Protein AF-A0A7J0GIE7-F1 (afdb_monomer_lite)

Foldseek 3Di:
DDPDDDPQVVLVVVVLPFKEKEKAKDKDLDCPDPPVCLVVVVVVDPFFPDKDWFFQDFDDDDPLLQFQAFQPPAPVTSRSQLSRLVRLLVSVVSQVVVCVVVVHAGQKYKYAYSQKDFPDDDGSVQEDALEKEFFPQQVLLPFRLHIIMYGPVLSNLQSNLNVCSVVCVVVVHGHDYSRSSSVSSCVSSVRHYDYAQALMEGEDPDDFDPPAALSGAWEFANPWPFSCRRGYYYPAQFPDKQPRVVVSVVSNDPPPDPDPPDDDDPVVVVVVVVSCPSRPSIRRTDHDDDDDDDDGRIIMMIIIGIDD

pLDDT: mean 74.52, std 20.71, range [29.31, 97.5]

Organism: NCBI:txid165716

Structure (mmCIF, N/CA/C/O backbone):
data_AF-A0A7J0GIE7-F1
#
_entry.id   AF-A0A7J0GIE7-F1
#
loop_
_atom_site.group_PDB
_atom_site.id
_atom_site.type_symbol
_atom_site.label_atom_id
_atom_site.label_alt_id
_atom_site.label_comp_id
_atom_site.label_asym_id
_atom_site.label_entity_id
_atom_site.label_seq_id
_atom_site.pdbx_PDB_ins_code
_atom_site.Cartn_x
_atom_site.Cartn_y
_atom_site.Cartn_z
_atom_site.occupancy
_atom_site.B_iso_or_equiv
_atom_site.auth_seq_id
_atom_site.auth_comp_id
_atom_site.auth_asym_id
_atom_site.auth_atom_id
_atom_site.pdbx_PDB_model_num
ATOM 1 N N . MET A 1 1 ? -27.401 -29.821 -20.424 1.00 37.66 1 MET A N 1
ATOM 2 C CA . MET A 1 1 ? -25.975 -29.848 -20.028 1.00 37.66 1 MET A CA 1
ATOM 3 C C . MET A 1 1 ? -25.529 -28.425 -19.730 1.00 37.66 1 MET A C 1
ATOM 5 O O . MET A 1 1 ? -25.314 -27.661 -20.662 1.00 37.66 1 MET A O 1
ATOM 9 N N . ALA A 1 2 ? -25.468 -28.041 -18.454 1.00 45.62 2 ALA A N 1
ATOM 10 C CA . ALA A 1 2 ? -24.883 -26.763 -18.056 1.00 45.62 2 ALA A CA 1
ATOM 11 C C . ALA A 1 2 ? -23.359 -26.866 -18.215 1.00 45.62 2 ALA A C 1
ATOM 13 O O . ALA A 1 2 ? -22.740 -27.767 -17.650 1.00 45.62 2 ALA A O 1
ATOM 14 N N . ARG A 1 3 ? -22.760 -26.002 -19.041 1.00 53.12 3 ARG A N 1
ATOM 15 C CA . ARG A 1 3 ? -21.299 -25.894 -19.158 1.00 53.12 3 ARG A CA 1
ATOM 16 C C . ARG A 1 3 ? -20.755 -25.469 -17.794 1.00 53.12 3 ARG A C 1
ATOM 18 O O . ARG A 1 3 ? -21.201 -24.453 -17.272 1.00 53.12 3 ARG A O 1
ATOM 25 N N . ALA A 1 4 ? -19.808 -26.228 -17.246 1.00 59.34 4 ALA A N 1
ATOM 26 C CA . ALA A 1 4 ? -19.035 -25.792 -16.091 1.00 59.34 4 ALA A CA 1
ATOM 27 C C . ALA A 1 4 ? -18.382 -24.447 -16.438 1.00 59.34 4 ALA A C 1
ATOM 29 O O . ALA A 1 4 ? -17.589 -24.356 -17.379 1.00 59.34 4 ALA A O 1
ATOM 30 N N . GLU A 1 5 ? -18.784 -23.387 -15.747 1.00 65.38 5 GLU A N 1
ATOM 31 C CA . GLU A 1 5 ? -18.147 -22.087 -15.894 1.00 65.38 5 GLU A CA 1
ATOM 32 C C . GLU A 1 5 ? -16.709 -22.189 -15.390 1.00 65.38 5 GLU A C 1
ATOM 34 O O . GLU A 1 5 ? -16.443 -22.816 -14.365 1.00 65.38 5 GLU A O 1
ATOM 39 N N . SER A 1 6 ? -15.766 -21.595 -16.122 1.00 78.19 6 SER A N 1
ATOM 40 C CA . SER A 1 6 ? -14.386 -21.536 -15.654 1.00 78.19 6 SER A CA 1
ATOM 41 C C . SER A 1 6 ? -14.316 -20.715 -14.366 1.00 78.19 6 SER A C 1
ATOM 43 O O . SER A 1 6 ? -15.005 -19.701 -14.232 1.00 78.19 6 SER A O 1
ATOM 45 N N . GLU A 1 7 ? -13.446 -21.111 -13.435 1.00 71.31 7 GLU A N 1
ATOM 46 C CA . GLU A 1 7 ? -13.235 -20.381 -12.176 1.00 71.31 7 GLU A CA 1
ATOM 47 C C . GLU A 1 7 ? -12.961 -18.887 -12.420 1.00 71.31 7 GLU A C 1
ATOM 49 O O . GLU A 1 7 ? -13.484 -18.032 -11.712 1.00 71.31 7 GLU A O 1
ATOM 54 N N . ALA A 1 8 ? -12.232 -18.552 -13.491 1.00 69.56 8 ALA A N 1
ATOM 55 C CA . ALA A 1 8 ? -11.957 -17.172 -13.893 1.00 69.56 8 ALA A CA 1
ATOM 56 C C . ALA A 1 8 ? -13.231 -16.342 -14.164 1.00 69.56 8 ALA A C 1
ATOM 58 O O . ALA A 1 8 ? -13.301 -15.173 -13.786 1.00 69.56 8 ALA A O 1
ATOM 59 N N . ASN A 1 9 ? -14.257 -16.936 -14.782 1.00 74.00 9 ASN A N 1
ATOM 60 C CA . ASN A 1 9 ? -15.532 -16.260 -15.043 1.00 74.00 9 ASN A CA 1
ATOM 61 C C . ASN A 1 9 ? -16.394 -16.132 -13.779 1.00 74.00 9 ASN A C 1
ATOM 63 O O . ASN A 1 9 ? -17.233 -15.233 -13.682 1.00 74.00 9 ASN A O 1
ATOM 67 N N . LEU A 1 10 ? -16.200 -17.025 -12.809 1.00 76.81 10 LEU A N 1
ATOM 68 C CA . LEU A 1 10 ? -16.877 -16.971 -11.519 1.00 76.81 10 LEU A CA 1
ATOM 69 C C . LEU A 1 10 ? -16.333 -15.809 -10.681 1.00 76.81 10 LEU A C 1
ATOM 71 O O . LEU A 1 10 ? -17.099 -14.925 -10.303 1.00 76.81 10 LEU A O 1
ATOM 75 N N . TRP A 1 11 ? -15.008 -15.727 -10.544 1.00 74.81 11 TRP A N 1
ATOM 76 C CA . TRP A 1 11 ? -14.353 -14.637 -9.825 1.00 74.81 11 TRP A CA 1
ATOM 77 C C . TRP A 1 11 ? -14.564 -13.269 -10.470 1.00 74.81 11 TRP A C 1
ATOM 79 O O . TRP A 1 11 ? -14.751 -12.279 -9.770 1.00 74.81 11 TRP A O 1
ATOM 89 N N . LYS A 1 12 ? -14.576 -13.191 -11.806 1.00 74.12 12 LYS A N 1
ATOM 90 C CA . LYS A 1 12 ? -14.869 -11.930 -12.497 1.00 74.12 12 LYS A CA 1
ATOM 91 C C . LYS A 1 12 ? -16.248 -11.384 -12.111 1.00 74.12 12 LYS A C 1
ATOM 93 O O . LYS A 1 12 ? -16.370 -10.201 -11.823 1.00 74.12 12 LYS A O 1
ATOM 98 N N . ARG A 1 13 ? -17.271 -12.245 -12.051 1.00 79.56 13 ARG A N 1
ATOM 99 C CA . ARG A 1 13 ? -18.625 -11.839 -11.640 1.00 79.56 13 ARG A CA 1
ATOM 100 C C . ARG A 1 13 ? -18.712 -11.472 -10.166 1.00 79.56 13 ARG A C 1
ATOM 102 O O . ARG A 1 13 ? -19.464 -10.566 -9.827 1.00 79.56 13 ARG A O 1
ATOM 109 N N . GLU A 1 14 ? -17.971 -12.164 -9.307 1.00 80.44 14 GLU A N 1
ATOM 110 C CA . GLU A 1 14 ? -17.873 -11.812 -7.890 1.00 80.44 14 GLU A CA 1
ATOM 111 C C . GLU A 1 14 ? -17.262 -10.418 -7.714 1.00 80.44 14 GLU A C 1
ATOM 113 O O . GLU A 1 14 ? -17.850 -9.567 -7.049 1.00 80.44 14 GLU A O 1
ATOM 118 N N . LEU A 1 15 ? -16.152 -10.135 -8.404 1.00 79.75 15 LEU A N 1
ATOM 119 C CA . LEU A 1 15 ? -15.536 -8.810 -8.400 1.00 79.75 15 LEU A CA 1
ATOM 120 C C . LEU A 1 15 ? -16.425 -7.724 -9.005 1.00 79.75 15 LEU A C 1
ATOM 122 O O . LEU A 1 15 ? -16.453 -6.614 -8.483 1.00 79.75 15 LEU A O 1
ATOM 126 N N . ASP A 1 16 ? -17.151 -8.017 -10.083 1.00 79.69 16 ASP A N 1
ATOM 127 C CA . ASP A 1 16 ? -18.061 -7.050 -10.706 1.00 79.69 16 ASP A CA 1
ATOM 128 C C . ASP A 1 16 ? -19.268 -6.716 -9.810 1.00 79.69 16 ASP A C 1
ATOM 130 O O . ASP A 1 16 ? -19.898 -5.680 -10.002 1.00 79.69 16 ASP A O 1
ATOM 134 N N . ARG A 1 17 ? -19.578 -7.563 -8.819 1.00 84.56 17 ARG A N 1
ATOM 135 C CA . ARG A 1 17 ? -20.598 -7.310 -7.785 1.00 84.56 17 ARG A CA 1
ATOM 136 C C . ARG A 1 17 ? -20.024 -6.758 -6.480 1.00 84.56 17 ARG A C 1
ATOM 138 O O . ARG A 1 17 ? -20.798 -6.391 -5.600 1.00 84.56 17 ARG A O 1
ATOM 145 N N . SER A 1 18 ? -18.701 -6.737 -6.342 1.00 86.31 18 SER A N 1
ATOM 146 C CA . SER A 1 18 ? -18.031 -6.316 -5.116 1.00 86.31 18 SER A CA 1
ATOM 147 C C . SER A 1 18 ? -17.919 -4.799 -5.041 1.00 86.31 18 SER A C 1
ATOM 149 O O . SER A 1 18 ? -17.569 -4.130 -6.014 1.00 86.31 18 SER A O 1
ATOM 151 N N . ARG A 1 19 ? -18.112 -4.255 -3.843 1.00 90.00 19 ARG A N 1
ATOM 152 C CA . ARG A 1 19 ? -17.841 -2.852 -3.536 1.00 90.00 19 ARG A CA 1
ATOM 153 C C . ARG A 1 19 ? -16.380 -2.713 -3.151 1.00 90.00 19 ARG A C 1
ATOM 155 O O . ARG A 1 19 ? -15.917 -3.328 -2.190 1.00 90.00 19 ARG A O 1
ATOM 162 N N . MET A 1 20 ? -15.659 -1.882 -3.893 1.00 89.94 20 MET A N 1
ATOM 163 C CA . MET A 1 20 ? -14.224 -1.681 -3.696 1.00 89.94 20 MET A CA 1
ATOM 164 C C . MET A 1 20 ? -13.917 -0.249 -3.284 1.00 89.94 20 MET A C 1
ATOM 166 O O . MET A 1 20 ? -14.352 0.686 -3.961 1.00 89.94 20 MET A O 1
ATOM 170 N N . ALA A 1 21 ? -13.106 -0.107 -2.236 1.00 91.25 21 ALA A N 1
ATOM 171 C CA . ALA A 1 21 ? -12.450 1.145 -1.893 1.00 91.25 21 ALA A CA 1
ATOM 172 C C . ALA A 1 21 ? -11.005 1.117 -2.392 1.00 91.25 21 ALA A C 1
ATOM 174 O O . ALA A 1 21 ? -10.247 0.186 -2.107 1.00 91.25 21 ALA A O 1
ATOM 175 N N . VAL A 1 22 ? -10.596 2.155 -3.114 1.00 88.94 22 VAL A N 1
ATOM 176 C CA . VAL A 1 22 ? -9.191 2.345 -3.488 1.00 88.94 22 VAL A CA 1
ATOM 177 C C . VAL A 1 22 ? -8.636 3.514 -2.694 1.00 88.94 22 VAL A C 1
ATOM 179 O O . VAL A 1 22 ? -9.023 4.646 -2.967 1.00 88.94 22 VAL A O 1
ATOM 182 N N . CYS A 1 23 ? -7.723 3.252 -1.752 1.00 89.06 23 CYS A N 1
ATOM 183 C CA . CYS A 1 23 ? -7.000 4.309 -1.054 1.00 89.06 23 CYS A CA 1
ATOM 184 C C . CYS A 1 23 ? -5.687 4.647 -1.767 1.00 89.06 23 CYS A C 1
ATOM 186 O O . CYS A 1 23 ? -4.723 3.872 -1.753 1.00 89.06 23 CYS A O 1
ATOM 188 N N . LEU A 1 24 ? -5.641 5.829 -2.375 1.00 84.88 24 LEU A N 1
ATOM 189 C CA . LEU A 1 24 ? -4.451 6.394 -3.000 1.00 84.88 24 LEU A CA 1
ATOM 190 C C . LEU A 1 24 ? -3.727 7.277 -1.990 1.00 84.88 24 LEU A C 1
ATOM 192 O O . LEU A 1 24 ? -4.182 8.374 -1.688 1.00 84.88 24 LEU A O 1
ATOM 196 N N . VAL A 1 25 ? -2.583 6.807 -1.503 1.00 81.19 25 VAL A N 1
ATOM 197 C CA . VAL A 1 25 ? -1.797 7.485 -0.472 1.00 81.19 25 VAL A CA 1
ATOM 198 C C . VAL A 1 25 ? -0.479 7.972 -1.039 1.00 81.19 25 VAL A C 1
ATOM 200 O O . VAL A 1 25 ? 0.330 7.190 -1.536 1.00 81.19 25 VAL A O 1
ATOM 203 N N . GLY A 1 26 ? -0.157 9.247 -0.889 1.00 74.50 26 GLY A N 1
ATOM 204 C CA . GLY A 1 26 ? 1.233 9.626 -1.073 1.00 74.50 26 GLY A CA 1
ATOM 205 C C . GLY A 1 26 ? 1.538 11.093 -0.932 1.00 74.50 26 GLY A C 1
ATOM 206 O O . GLY A 1 26 ? 0.663 11.947 -0.830 1.00 74.50 26 GLY A O 1
ATOM 207 N N . GLY A 1 27 ? 2.840 11.359 -0.942 1.00 62.19 27 GLY A N 1
ATOM 208 C CA . GLY A 1 27 ? 3.355 12.709 -0.975 1.00 62.19 27 GLY A CA 1
ATOM 209 C C . GLY A 1 27 ? 3.110 13.340 -2.345 1.00 62.19 27 GLY A C 1
ATOM 210 O O . GLY A 1 27 ? 3.669 12.888 -3.348 1.00 62.19 27 GLY A O 1
ATOM 211 N N . ALA A 1 28 ? 2.328 14.410 -2.402 1.00 48.38 28 ALA A N 1
ATOM 212 C CA . ALA A 1 28 ? 2.541 15.428 -3.409 1.00 48.38 28 ALA A CA 1
ATOM 213 C C . ALA A 1 28 ? 3.876 16.106 -3.073 1.00 48.38 28 ALA A C 1
ATOM 215 O O . ALA A 1 28 ? 3.998 16.794 -2.055 1.00 48.38 28 ALA A O 1
ATOM 216 N N . ARG A 1 29 ? 4.888 15.932 -3.929 1.00 49.66 29 ARG A N 1
ATOM 217 C CA . ARG A 1 29 ? 5.868 17.009 -4.098 1.00 49.66 29 ARG A CA 1
ATOM 218 C C . ARG A 1 29 ? 5.020 18.195 -4.547 1.00 49.66 29 ARG A C 1
ATOM 220 O O . ARG A 1 29 ? 4.423 18.097 -5.605 1.00 49.66 29 ARG A O 1
ATOM 227 N N . ARG A 1 30 ? 4.775 19.123 -3.610 1.00 39.31 30 ARG A N 1
ATOM 228 C CA . ARG A 1 30 ? 3.933 20.333 -3.690 1.00 39.31 30 ARG A CA 1
ATOM 229 C C . ARG A 1 30 ? 2.586 20.194 -4.456 1.00 39.31 30 ARG A C 1
ATOM 231 O O . ARG A 1 30 ? 2.577 20.055 -5.666 1.00 39.31 30 ARG A O 1
ATOM 238 N N . PRO A 1 31 ? 1.411 20.410 -3.834 1.00 37.88 31 PRO A N 1
ATOM 239 C CA . PRO A 1 31 ? 0.130 20.498 -4.551 1.00 37.88 31 PRO A CA 1
ATOM 240 C C . PRO A 1 31 ? 0.034 21.754 -5.447 1.00 37.88 31 PRO A C 1
ATOM 242 O O . PRO A 1 31 ? -0.931 21.907 -6.186 1.00 37.88 31 PRO A O 1
ATOM 245 N N . LEU A 1 32 ? 1.042 22.632 -5.375 1.00 44.62 32 LEU A N 1
ATOM 246 C CA . LEU A 1 32 ? 1.226 23.879 -6.121 1.00 44.62 32 LEU A CA 1
ATOM 247 C C . LEU A 1 32 ? 2.653 23.973 -6.708 1.00 44.62 32 LEU A C 1
ATOM 249 O O . LEU A 1 32 ? 3.210 25.065 -6.795 1.00 44.62 32 LEU A O 1
ATOM 253 N N . ASP A 1 33 ? 3.307 22.853 -7.042 1.00 48.84 33 ASP A N 1
ATOM 254 C CA . ASP A 1 33 ? 4.374 22.925 -8.050 1.00 48.84 33 ASP A CA 1
ATOM 255 C C . ASP A 1 33 ? 3.792 22.739 -9.452 1.00 48.84 33 ASP A C 1
ATOM 257 O O . ASP A 1 33 ? 2.639 22.346 -9.643 1.00 48.84 33 ASP A O 1
ATOM 261 N N . SER A 1 34 ? 4.616 23.015 -10.455 1.00 48.94 34 SER A N 1
ATOM 262 C CA . SER A 1 34 ? 4.292 22.791 -11.861 1.00 48.94 34 SER A CA 1
ATOM 263 C C . SER A 1 34 ? 3.999 21.319 -12.212 1.00 48.94 34 SER A C 1
ATOM 265 O O . SER A 1 34 ? 3.517 21.055 -13.311 1.00 48.94 34 SER A O 1
ATOM 267 N N . ASN A 1 35 ? 4.232 20.362 -11.301 1.00 49.09 35 ASN A N 1
ATOM 268 C CA . ASN A 1 35 ? 4.031 18.918 -11.470 1.00 49.09 35 ASN A CA 1
ATOM 269 C C . ASN A 1 35 ? 2.778 18.377 -10.742 1.00 49.09 35 ASN A C 1
ATOM 271 O O . ASN A 1 35 ? 2.444 17.192 -10.875 1.00 49.09 35 ASN A O 1
ATOM 275 N N . ALA A 1 36 ? 2.030 19.220 -10.021 1.00 54.16 36 ALA A N 1
ATOM 276 C CA . ALA A 1 36 ? 0.779 18.854 -9.349 1.00 54.16 36 ALA A CA 1
ATOM 277 C C . ALA A 1 36 ? -0.384 18.567 -10.318 1.00 54.16 36 ALA A C 1
ATOM 279 O O . ALA A 1 36 ? -1.445 18.104 -9.890 1.00 54.16 36 ALA A O 1
ATOM 280 N N . PHE A 1 37 ? -0.182 18.772 -11.628 1.00 60.06 37 PHE A N 1
ATOM 281 C CA . PHE A 1 37 ? -1.154 18.479 -12.688 1.00 60.06 37 PHE A CA 1
ATOM 282 C C . PHE A 1 37 ? -1.751 17.067 -12.579 1.00 60.06 37 PHE A C 1
ATOM 284 O O . PHE A 1 37 ? -2.922 16.875 -12.894 1.00 60.06 37 PHE A O 1
ATOM 291 N N . LYS A 1 38 ? -1.014 16.084 -12.046 1.00 59.25 38 LYS A N 1
ATOM 292 C CA . LYS A 1 38 ? -1.532 14.723 -11.818 1.00 59.25 38 LYS A CA 1
ATOM 293 C C . LYS A 1 38 ? -2.798 14.667 -10.951 1.00 59.25 38 LYS A C 1
ATOM 295 O O . LYS A 1 38 ? -3.614 13.777 -11.149 1.00 59.25 38 LYS A O 1
ATOM 300 N N . PHE A 1 39 ? -3.009 15.622 -10.041 1.00 68.00 39 PHE A N 1
ATOM 301 C CA . PHE A 1 39 ? -4.242 15.699 -9.249 1.00 68.00 39 PHE A CA 1
ATOM 302 C C . PHE A 1 39 ? -5.387 16.386 -9.996 1.00 68.00 39 PHE A C 1
ATOM 304 O O . PHE A 1 39 ? -6.544 16.168 -9.656 1.00 68.00 39 PHE A O 1
ATOM 311 N N . SER A 1 40 ? -5.105 17.151 -11.057 1.00 63.25 40 SER A N 1
ATOM 312 C CA . SER A 1 40 ? -6.163 17.646 -11.948 1.00 63.25 40 SER A CA 1
ATOM 313 C C . SER A 1 40 ? -6.886 16.497 -12.659 1.00 63.25 40 SER A C 1
ATOM 315 O O . SER A 1 40 ? -8.079 16.610 -12.923 1.00 63.25 40 SER A O 1
ATOM 317 N N . LEU A 1 41 ? -6.209 15.354 -12.852 1.00 65.75 41 LEU A N 1
ATOM 318 C CA . LEU A 1 41 ? -6.813 14.130 -13.383 1.00 65.75 41 LEU A CA 1
ATOM 319 C C . LEU A 1 41 ? -7.876 13.540 -12.445 1.00 65.75 41 LEU A C 1
ATOM 321 O O . LEU A 1 41 ? -8.767 12.835 -12.904 1.00 65.75 41 LEU A O 1
ATOM 325 N N . LEU A 1 42 ? -7.848 13.865 -11.147 1.00 67.50 42 LEU A N 1
ATOM 326 C CA . LEU A 1 42 ? -8.917 13.460 -10.232 1.00 67.50 42 LEU A CA 1
ATOM 327 C C . LEU A 1 42 ? -10.252 14.128 -10.592 1.00 67.50 42 LEU A C 1
ATOM 329 O O . LEU A 1 42 ? -11.298 13.539 -10.363 1.00 67.50 42 LEU A O 1
ATOM 333 N N . LYS A 1 43 ? -10.242 15.311 -11.227 1.00 61.88 43 LYS A N 1
ATOM 334 C CA . LYS A 1 43 ? -11.478 15.982 -11.673 1.00 61.88 43 LYS A CA 1
ATOM 335 C C . LYS A 1 43 ? -12.220 15.203 -12.758 1.00 61.88 43 LYS A C 1
ATOM 337 O O . LYS A 1 43 ? -13.429 15.349 -12.883 1.00 61.88 43 LYS A O 1
ATOM 342 N N . ILE A 1 44 ? -11.491 14.422 -13.554 1.00 67.25 44 ILE A N 1
ATOM 343 C CA . ILE A 1 44 ? -12.052 13.614 -14.644 1.00 67.25 44 ILE A CA 1
ATOM 344 C C . ILE A 1 44 ? -12.213 12.144 -14.253 1.00 67.25 44 ILE A C 1
ATOM 346 O O . ILE A 1 44 ? -12.759 11.371 -15.036 1.00 67.25 44 ILE A O 1
ATOM 350 N N . ALA A 1 45 ? -11.730 11.742 -13.074 1.00 67.06 45 ALA A N 1
ATOM 351 C CA . ALA A 1 45 ? -11.854 10.374 -12.608 1.00 67.06 45 ALA A CA 1
ATOM 352 C C . ALA A 1 45 ? -13.329 10.095 -12.275 1.00 67.06 45 ALA A C 1
ATOM 354 O O . ALA A 1 45 ? -13.883 10.714 -11.359 1.00 67.06 45 ALA A O 1
ATOM 355 N N . PRO A 1 46 ? -13.992 9.177 -12.999 1.00 59.16 46 PRO A N 1
ATOM 356 C CA . PRO A 1 46 ? -15.359 8.830 -12.674 1.00 59.16 46 PRO A CA 1
ATOM 357 C C . PRO A 1 46 ? -15.355 8.136 -11.307 1.00 59.16 46 PRO A C 1
ATOM 359 O O . PRO A 1 46 ? -14.656 7.141 -11.130 1.00 59.16 46 PRO A O 1
ATOM 362 N N . ARG A 1 47 ? -16.173 8.630 -10.365 1.00 73.69 47 ARG A N 1
ATOM 363 C CA . ARG A 1 47 ? -16.477 7.977 -9.071 1.00 73.69 47 ARG A CA 1
ATOM 364 C C . ARG A 1 47 ? -15.388 8.084 -7.991 1.00 73.69 47 ARG A C 1
ATOM 366 O O . ARG A 1 47 ? -15.020 7.108 -7.336 1.00 73.69 47 ARG A O 1
ATOM 373 N N . ILE A 1 48 ? -14.913 9.302 -7.751 1.00 75.38 48 ILE A N 1
ATOM 374 C CA . ILE A 1 48 ? -14.227 9.636 -6.497 1.00 75.38 48 ILE A CA 1
ATOM 375 C C . ILE A 1 48 ? -15.278 9.891 -5.416 1.00 75.38 48 ILE A C 1
ATOM 377 O O . ILE A 1 48 ? -16.138 10.750 -5.602 1.00 75.38 48 ILE A O 1
ATOM 381 N N . ALA A 1 49 ? -15.199 9.171 -4.297 1.00 77.69 49 ALA A N 1
ATOM 382 C CA . ALA A 1 49 ? -16.087 9.405 -3.161 1.00 77.69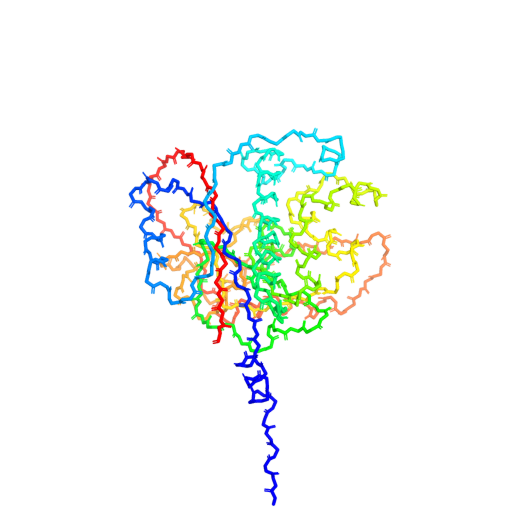 49 ALA A CA 1
ATOM 383 C C . ALA A 1 49 ? -15.566 10.518 -2.256 1.00 77.69 49 ALA A C 1
ATOM 385 O O . ALA A 1 49 ? -16.342 11.347 -1.788 1.00 77.69 49 ALA A O 1
ATOM 386 N N . SER A 1 50 ? -14.254 10.547 -2.013 1.00 78.19 50 SER A N 1
ATOM 387 C CA . SER A 1 50 ? -13.656 11.540 -1.129 1.00 78.19 50 SER A CA 1
ATOM 388 C C . SER A 1 50 ? -12.182 11.782 -1.447 1.00 78.19 50 SER A C 1
ATOM 390 O O . SER A 1 50 ? -11.452 10.884 -1.871 1.00 78.19 50 SER A O 1
ATOM 392 N N . VAL A 1 51 ? -11.738 13.018 -1.230 1.00 80.06 51 VAL A N 1
ATOM 393 C CA . VAL A 1 51 ? -10.336 13.434 -1.324 1.00 80.06 51 VAL A CA 1
ATOM 394 C C . VAL A 1 51 ? -9.997 14.200 -0.063 1.00 80.06 51 VAL A C 1
ATOM 396 O O . VAL A 1 51 ? -10.677 15.163 0.288 1.00 80.06 51 VAL A O 1
ATOM 399 N N . ARG A 1 52 ? -8.890 13.825 0.569 1.00 78.62 52 ARG A N 1
ATOM 400 C CA . ARG A 1 52 ? -8.323 14.555 1.692 1.00 78.62 52 ARG A CA 1
ATOM 401 C C . ARG A 1 52 ? -6.913 14.999 1.339 1.00 78.62 52 ARG A C 1
ATOM 403 O O . ARG A 1 52 ? -5.997 14.199 1.163 1.00 78.62 52 ARG A O 1
ATOM 410 N N . ILE A 1 53 ? -6.742 16.311 1.244 1.00 75.44 53 ILE A N 1
ATOM 411 C CA . ILE A 1 53 ? -5.431 16.945 1.132 1.00 75.44 53 ILE A CA 1
ATOM 412 C C . ILE A 1 53 ? -5.091 17.477 2.514 1.00 75.44 53 ILE A C 1
ATOM 414 O O . ILE A 1 53 ? -5.881 18.211 3.105 1.00 75.44 53 ILE A O 1
ATOM 418 N N . PHE A 1 54 ? -3.918 17.130 3.029 1.00 72.31 54 PHE A N 1
ATOM 419 C CA . PHE A 1 54 ? -3.464 17.665 4.305 1.00 72.31 54 PHE A CA 1
ATOM 420 C C . PHE A 1 54 ? -1.991 18.060 4.230 1.00 72.31 54 PHE A C 1
ATOM 422 O O . PHE A 1 54 ? -1.186 17.530 3.454 1.00 72.31 54 PHE A O 1
ATOM 429 N N . LYS A 1 55 ? -1.639 19.040 5.057 1.00 76.19 55 LYS A N 1
ATOM 430 C CA . LYS A 1 55 ? -0.260 19.463 5.251 1.00 76.19 55 LYS A CA 1
ATOM 431 C C . LYS A 1 55 ? 0.315 18.654 6.415 1.00 76.19 55 LYS A C 1
ATOM 433 O O . LYS A 1 55 ? -0.242 18.748 7.507 1.00 76.19 55 LYS A O 1
ATOM 438 N N . PRO A 1 56 ? 1.390 17.872 6.213 1.00 76.12 56 PRO A N 1
ATOM 439 C CA . PRO A 1 56 ? 2.047 17.178 7.309 1.00 76.12 56 PRO A CA 1
ATOM 440 C C . PRO A 1 56 ? 2.467 18.177 8.387 1.00 76.12 56 PRO A C 1
ATOM 442 O O . PRO A 1 56 ? 3.133 19.174 8.096 1.00 76.12 56 PRO A O 1
ATOM 445 N N . SER A 1 57 ? 2.053 17.914 9.620 1.00 83.94 57 SER A N 1
ATOM 446 C CA . SER A 1 57 ? 2.476 18.639 10.813 1.00 83.94 57 SER A CA 1
ATOM 447 C C . SER A 1 57 ? 3.249 17.691 11.728 1.00 83.94 57 SER A C 1
ATOM 449 O O . SER A 1 57 ? 3.038 16.477 11.657 1.00 83.94 57 SER A O 1
ATOM 451 N N . PRO A 1 58 ? 4.148 18.203 12.583 1.00 89.62 58 PRO A N 1
ATOM 452 C CA . PRO A 1 58 ? 4.755 17.392 13.630 1.00 89.62 58 PRO A CA 1
ATOM 453 C C . PRO A 1 58 ? 3.685 16.684 14.469 1.00 89.62 58 PRO A C 1
ATOM 455 O O . PRO A 1 58 ? 2.655 17.280 14.791 1.00 89.62 58 PRO A O 1
ATOM 458 N N . ILE A 1 59 ? 3.925 15.415 14.789 1.00 91.31 59 ILE A N 1
ATOM 459 C CA . ILE A 1 59 ? 3.062 14.600 15.649 1.00 91.31 59 ILE A CA 1
ATOM 460 C C . ILE A 1 59 ? 3.796 14.417 16.980 1.00 91.31 59 ILE A C 1
ATOM 462 O O . ILE A 1 59 ? 4.961 14.015 16.945 1.00 91.31 59 ILE A O 1
ATOM 466 N N . PRO A 1 60 ? 3.169 14.704 18.137 1.00 93.19 60 PRO A N 1
ATOM 467 C CA . PRO A 1 60 ? 3.785 14.449 19.436 1.00 93.19 60 PRO A CA 1
ATOM 468 C C . PRO A 1 60 ? 4.217 12.985 19.557 1.00 93.19 60 PRO A C 1
ATOM 470 O O . PRO A 1 60 ? 3.395 12.082 19.394 1.00 93.19 60 PRO A O 1
ATOM 473 N N . GLU A 1 61 ? 5.507 12.762 19.808 1.00 91.75 61 GLU A N 1
ATOM 474 C CA . GLU A 1 61 ? 6.063 11.414 19.924 1.00 91.75 61 GLU A CA 1
ATOM 475 C C . GLU A 1 61 ? 5.728 10.820 21.291 1.00 91.75 61 GLU A C 1
ATOM 477 O O . GLU A 1 61 ? 5.914 11.467 22.323 1.00 91.75 61 GLU A O 1
ATOM 482 N N . THR A 1 62 ? 5.251 9.579 21.308 1.00 95.19 62 THR A N 1
ATOM 483 C CA . THR A 1 62 ? 5.095 8.804 22.544 1.00 95.19 62 THR A CA 1
ATOM 484 C C . THR A 1 62 ? 6.335 7.955 22.804 1.00 95.19 62 THR A C 1
ATOM 486 O O . THR A 1 62 ? 7.069 7.593 21.881 1.00 95.19 62 THR A O 1
ATOM 489 N N . GLU A 1 63 ? 6.549 7.543 24.055 1.00 94.81 63 GLU A N 1
ATOM 490 C CA . GLU A 1 63 ? 7.662 6.638 24.369 1.00 94.81 63 GLU A CA 1
ATOM 491 C C . GLU A 1 63 ? 7.581 5.313 23.595 1.00 94.81 63 GLU A C 1
ATOM 493 O O . GLU A 1 63 ? 8.598 4.798 23.136 1.00 94.81 63 GLU A O 1
ATOM 498 N N . SER A 1 64 ? 6.368 4.779 23.406 1.00 95.50 64 SER A N 1
ATOM 499 C CA . SER A 1 64 ? 6.145 3.561 22.621 1.00 95.50 64 SER A CA 1
ATOM 500 C C . SER A 1 64 ? 6.561 3.739 21.159 1.00 95.50 64 SER A C 1
ATOM 502 O O . SER A 1 64 ? 7.182 2.849 20.587 1.00 95.50 64 SER A O 1
ATOM 504 N N . GLN A 1 65 ? 6.297 4.903 20.557 1.00 95.56 65 GLN A N 1
ATOM 505 C CA . GLN A 1 65 ? 6.751 5.220 19.201 1.00 95.56 65 GLN A CA 1
ATOM 506 C C . GLN A 1 65 ? 8.274 5.273 19.115 1.00 95.56 65 GLN A C 1
ATOM 508 O O . GLN A 1 65 ? 8.839 4.712 18.178 1.00 95.56 65 GLN A O 1
ATOM 513 N N . PHE A 1 66 ? 8.936 5.874 20.103 1.00 93.44 66 PHE A N 1
ATOM 514 C CA . PHE A 1 66 ? 10.394 5.962 20.137 1.00 93.44 66 PHE A CA 1
ATOM 515 C C . PHE A 1 66 ? 11.072 4.596 20.343 1.00 93.44 66 PHE A C 1
ATOM 517 O O . PHE A 1 66 ? 12.107 4.318 19.740 1.00 93.44 66 PHE A O 1
ATOM 524 N N . ARG A 1 67 ? 10.487 3.715 21.167 1.00 95.25 67 ARG A N 1
ATOM 525 C CA . ARG A 1 67 ? 11.001 2.350 21.377 1.00 95.25 67 ARG A CA 1
ATOM 526 C C . ARG A 1 67 ? 10.807 1.471 20.145 1.00 95.25 67 ARG A C 1
ATOM 528 O O . ARG A 1 67 ? 11.748 0.806 19.700 1.00 95.25 67 ARG A O 1
ATOM 535 N N . VAL A 1 68 ? 9.593 1.477 19.594 1.00 96.69 68 VAL A N 1
ATOM 536 C CA . VAL A 1 68 ? 9.200 0.591 18.494 1.00 96.69 68 VAL A CA 1
ATOM 537 C C . VAL A 1 68 ? 9.831 1.009 17.179 1.00 96.69 68 VAL A C 1
ATOM 539 O O . VAL A 1 68 ? 10.198 0.129 16.409 1.00 96.69 68 VAL A O 1
ATOM 542 N N . LEU A 1 69 ? 9.944 2.307 16.888 1.00 95.00 69 LEU A N 1
ATOM 543 C CA . LEU A 1 69 ? 10.364 2.788 15.573 1.00 95.00 69 LEU A CA 1
ATOM 544 C C . LEU A 1 69 ? 11.837 3.198 15.531 1.00 95.00 69 LEU A C 1
ATOM 546 O O . LEU A 1 69 ? 12.424 3.636 16.513 1.00 95.00 69 LEU A O 1
ATOM 550 N N . THR A 1 70 ? 12.425 3.106 14.341 1.00 91.69 70 THR A N 1
ATOM 551 C CA . THR A 1 70 ? 13.732 3.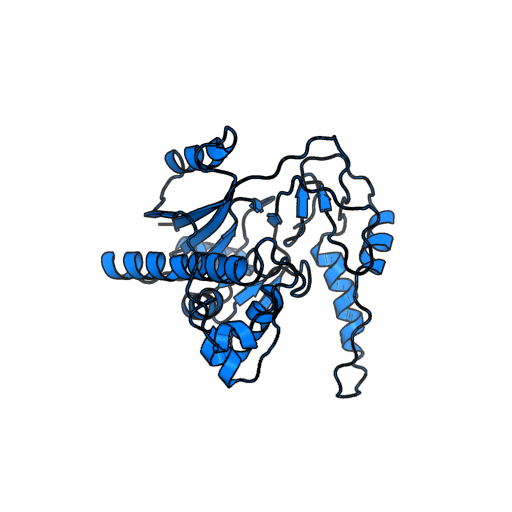695 14.034 1.00 91.69 70 THR A CA 1
ATOM 552 C C . THR A 1 70 ? 13.643 4.621 12.825 1.00 91.69 70 THR A C 1
ATOM 554 O O . THR A 1 70 ? 12.868 4.390 11.898 1.00 91.69 70 THR A O 1
ATOM 557 N N . ALA A 1 71 ? 14.487 5.653 12.796 1.00 87.06 71 ALA A N 1
ATOM 558 C CA . ALA A 1 71 ? 14.613 6.586 11.676 1.00 87.06 71 ALA A CA 1
ATOM 559 C C . ALA A 1 71 ? 15.218 5.955 10.404 1.00 87.06 71 ALA A C 1
ATOM 561 O O . ALA A 1 71 ? 15.250 6.600 9.354 1.00 87.06 71 ALA A O 1
ATOM 562 N N . SER A 1 72 ? 15.712 4.714 10.478 1.00 80.75 72 SER A N 1
ATOM 563 C CA . SER A 1 72 ? 16.345 4.032 9.347 1.00 80.75 72 SER A CA 1
ATOM 564 C C . SER A 1 72 ? 15.446 4.020 8.104 1.00 80.75 72 SER A C 1
ATOM 566 O O . SER A 1 72 ? 14.267 3.666 8.164 1.00 80.75 72 SER A O 1
ATOM 568 N N . ASN A 1 73 ? 16.017 4.414 6.962 1.00 70.94 73 ASN A N 1
ATOM 569 C CA . ASN A 1 73 ? 15.339 4.550 5.666 1.00 70.94 73 ASN A CA 1
ATOM 570 C C . ASN A 1 73 ? 14.187 5.580 5.615 1.00 70.94 73 ASN A C 1
ATOM 572 O O . ASN A 1 73 ? 13.442 5.609 4.630 1.00 70.94 73 ASN A O 1
ATOM 576 N N . SER A 1 74 ? 14.059 6.459 6.618 1.00 77.31 74 SER A N 1
ATOM 577 C CA . SER A 1 74 ? 13.122 7.587 6.610 1.00 77.31 74 SER A CA 1
ATOM 578 C C . SER A 1 74 ? 13.850 8.904 6.311 1.00 77.31 74 SER A C 1
ATOM 580 O O . SER A 1 74 ? 14.757 9.275 7.054 1.00 77.31 74 SER A O 1
ATOM 582 N N . PRO A 1 75 ? 13.458 9.659 5.266 1.00 72.19 75 PRO A N 1
ATOM 583 C CA . PRO A 1 75 ? 14.121 10.918 4.918 1.00 72.19 75 PRO A CA 1
ATOM 584 C C . PRO A 1 75 ? 13.958 12.006 5.991 1.00 72.19 75 PRO A C 1
ATOM 586 O O . PRO A 1 75 ? 14.824 12.860 6.111 1.00 72.19 75 PRO A O 1
ATOM 589 N N . ASN A 1 76 ? 12.879 11.955 6.780 1.00 81.62 76 ASN A N 1
ATOM 590 C CA . ASN A 1 76 ? 12.562 12.947 7.815 1.00 81.62 76 ASN A CA 1
ATOM 591 C C . ASN A 1 76 ? 12.555 12.315 9.221 1.00 81.62 76 ASN A C 1
ATOM 593 O O . ASN A 1 76 ? 11.776 12.717 10.085 1.00 81.62 76 ASN A O 1
ATOM 597 N N . GLY A 1 77 ? 13.358 11.266 9.433 1.00 87.19 77 GLY A N 1
ATOM 598 C CA . GLY A 1 77 ? 13.460 10.570 10.717 1.00 87.19 77 GLY A CA 1
ATOM 599 C C . GLY A 1 77 ? 12.144 9.952 11.208 1.00 87.19 77 GLY A C 1
ATOM 600 O O . GLY A 1 77 ? 11.282 9.582 10.403 1.00 87.19 77 GLY A O 1
ATOM 601 N N . ILE A 1 78 ? 11.992 9.834 12.531 1.00 90.12 78 ILE A N 1
ATOM 602 C CA . ILE A 1 78 ? 10.791 9.268 13.175 1.00 90.12 78 ILE A CA 1
ATOM 603 C C . ILE A 1 78 ? 9.550 10.109 12.852 1.00 90.12 78 ILE A C 1
ATOM 605 O O . ILE A 1 78 ? 8.532 9.550 12.452 1.00 90.12 78 ILE A O 1
ATOM 609 N N . GLN A 1 79 ? 9.651 11.441 12.886 1.00 91.00 79 GLN A N 1
ATOM 610 C CA . GLN A 1 79 ? 8.554 12.333 12.489 1.00 91.00 79 GLN A CA 1
ATOM 611 C C . GLN A 1 79 ? 8.026 12.045 11.080 1.00 91.00 79 GLN A C 1
ATOM 613 O O . GLN A 1 79 ? 6.814 11.988 10.872 1.00 91.00 79 GLN A O 1
ATOM 618 N N . GLY A 1 80 ? 8.916 11.798 10.115 1.00 87.44 80 GLY A N 1
ATOM 619 C CA . GLY A 1 80 ? 8.517 11.400 8.765 1.00 87.44 80 GLY A CA 1
ATOM 620 C C . GLY A 1 80 ? 7.695 10.113 8.729 1.00 87.44 80 GLY A C 1
ATOM 621 O O . GLY A 1 80 ? 6.740 10.017 7.957 1.00 87.44 80 GLY A O 1
ATOM 622 N N . LEU A 1 81 ? 8.041 9.137 9.574 1.00 89.25 81 LEU A N 1
ATOM 623 C CA . LEU A 1 81 ? 7.300 7.882 9.692 1.00 89.25 81 LEU A CA 1
ATOM 624 C C . LEU A 1 81 ? 5.938 8.096 10.340 1.00 89.25 81 LEU A C 1
ATOM 626 O O . LEU A 1 81 ? 4.948 7.622 9.795 1.00 89.25 81 LEU A O 1
ATOM 630 N N . LEU A 1 82 ? 5.867 8.842 11.443 1.00 92.75 82 LEU A N 1
ATOM 631 C CA . LEU A 1 82 ? 4.605 9.118 12.131 1.00 92.75 82 LEU A CA 1
ATOM 632 C C . LEU A 1 82 ? 3.626 9.860 11.220 1.00 92.75 82 LEU A C 1
ATOM 634 O O . LEU A 1 82 ? 2.465 9.471 11.111 1.00 92.75 82 LEU A O 1
ATOM 638 N N . GLN A 1 83 ? 4.102 10.877 10.499 1.00 90.31 83 GLN A N 1
ATOM 639 C CA . GLN A 1 83 ? 3.295 11.613 9.524 1.00 90.31 83 GLN A CA 1
ATOM 640 C C . GLN A 1 83 ? 2.793 10.706 8.399 1.00 90.31 83 GLN A C 1
ATOM 642 O O . GLN A 1 83 ? 1.638 10.805 7.989 1.00 90.31 83 GLN A O 1
ATOM 647 N N . TYR A 1 84 ? 3.644 9.805 7.905 1.00 87.75 84 TYR A N 1
ATOM 648 C CA . TYR A 1 84 ? 3.254 8.821 6.902 1.00 87.75 84 TYR A CA 1
ATOM 649 C C . TYR A 1 84 ? 2.258 7.788 7.446 1.00 87.75 84 TYR A C 1
ATOM 651 O O . TYR A 1 84 ? 1.324 7.416 6.742 1.00 87.75 84 TYR A O 1
ATOM 659 N N . PHE A 1 85 ? 2.416 7.330 8.684 1.00 91.94 85 PHE A N 1
ATOM 660 C CA . PHE A 1 85 ? 1.502 6.373 9.304 1.00 91.94 85 PHE A CA 1
ATOM 661 C C . PHE A 1 85 ? 0.137 6.997 9.553 1.00 91.94 85 PHE A C 1
ATOM 663 O O . PHE A 1 85 ? -0.869 6.391 9.204 1.00 91.94 85 PHE A O 1
ATOM 670 N N . HIS A 1 86 ? 0.108 8.233 10.047 1.00 91.44 86 HIS A N 1
ATOM 671 C CA . HIS A 1 86 ? -1.113 9.019 10.185 1.00 91.44 86 HIS A CA 1
ATOM 672 C C . HIS A 1 86 ? -1.836 9.196 8.839 1.00 91.44 86 HIS A C 1
ATOM 674 O O . HIS A 1 86 ? -3.051 9.046 8.762 1.00 91.44 86 HIS A O 1
ATOM 680 N N . LEU A 1 87 ? -1.076 9.446 7.771 1.00 88.69 87 LEU A N 1
ATOM 681 C CA . LEU A 1 87 ? -1.568 9.521 6.394 1.00 88.69 87 LEU A CA 1
ATOM 682 C C . LEU A 1 87 ? -2.154 8.187 5.889 1.00 88.69 87 LEU A C 1
ATOM 684 O O . LEU A 1 87 ? -3.173 8.149 5.212 1.00 88.69 87 LEU A O 1
ATOM 688 N N . VAL A 1 88 ? -1.516 7.060 6.198 1.00 90.31 88 VAL A N 1
ATOM 689 C CA . VAL A 1 88 ? -2.056 5.744 5.820 1.00 90.31 88 VAL A CA 1
ATOM 690 C C . VAL A 1 88 ? -3.317 5.416 6.619 1.00 90.31 88 VAL A C 1
ATOM 692 O O . VAL A 1 88 ? -4.270 4.879 6.064 1.00 90.31 88 VAL A O 1
ATOM 695 N N . GLU A 1 89 ? -3.343 5.761 7.901 1.00 92.75 89 GLU A N 1
ATOM 696 C CA . GLU A 1 89 ? -4.478 5.496 8.782 1.00 92.75 89 GLU A CA 1
ATOM 697 C C . GLU A 1 89 ? -5.683 6.396 8.472 1.00 92.75 89 GLU A C 1
ATOM 699 O O . GLU A 1 89 ? -6.827 5.972 8.631 1.00 92.75 89 GLU A O 1
ATOM 704 N N . GLY A 1 90 ? -5.449 7.590 7.915 1.00 91.44 90 GLY A N 1
ATOM 705 C CA . GLY A 1 90 ? -6.492 8.469 7.384 1.00 91.44 90 GLY A CA 1
ATOM 706 C C . GLY A 1 90 ? -7.412 7.790 6.362 1.00 91.44 90 GLY A C 1
ATOM 707 O O . GLY A 1 90 ? -8.621 8.039 6.384 1.00 91.44 90 GLY A O 1
ATOM 708 N N . CYS A 1 91 ? -6.889 6.835 5.577 1.00 91.69 91 CYS A N 1
ATOM 709 C CA . CYS A 1 91 ? -7.693 5.984 4.695 1.00 91.69 91 CYS A CA 1
ATOM 710 C C . CYS A 1 91 ? -8.834 5.284 5.439 1.00 91.69 91 CYS A C 1
ATOM 712 O O . CYS A 1 91 ? -9.952 5.236 4.936 1.00 91.69 91 CYS A O 1
ATOM 714 N N . LEU A 1 92 ? -8.563 4.726 6.626 1.00 94.19 92 LEU A N 1
ATOM 715 C CA . LEU A 1 92 ? -9.574 4.006 7.402 1.00 94.19 92 LEU A CA 1
ATOM 716 C C . LEU A 1 92 ? -10.667 4.950 7.878 1.00 94.19 92 LEU A C 1
ATOM 718 O O . LEU A 1 92 ? -11.841 4.601 7.824 1.00 94.19 92 LEU A O 1
ATOM 722 N N . THR A 1 93 ? -10.297 6.160 8.295 1.00 93.38 93 THR A N 1
ATOM 723 C CA . THR A 1 93 ? -11.268 7.182 8.691 1.00 93.38 93 THR A CA 1
ATOM 724 C C . THR A 1 93 ? -12.198 7.529 7.532 1.00 93.38 93 THR A C 1
ATOM 726 O O . THR A 1 93 ? -13.411 7.594 7.737 1.00 93.38 93 THR A O 1
ATOM 729 N N . MET A 1 94 ? -11.662 7.708 6.319 1.00 92.06 94 MET A N 1
ATOM 730 C CA . MET A 1 94 ? -12.458 8.017 5.124 1.00 92.06 94 MET A CA 1
ATOM 731 C C . MET A 1 94 ? -13.394 6.857 4.763 1.00 92.06 94 MET A C 1
ATOM 733 O O . MET A 1 94 ? -14.608 7.057 4.709 1.00 92.06 94 MET A O 1
ATOM 737 N N . ILE A 1 95 ? -12.844 5.641 4.680 1.00 93.12 95 ILE A N 1
ATOM 738 C CA . ILE A 1 95 ? -13.590 4.414 4.380 1.00 93.12 95 ILE A CA 1
ATOM 739 C C . ILE A 1 95 ? -14.729 4.212 5.385 1.00 93.12 95 ILE A C 1
ATOM 741 O O . ILE A 1 95 ? -15.879 4.014 4.999 1.00 93.12 95 ILE A O 1
ATOM 745 N N . ASN A 1 96 ? -14.440 4.311 6.684 1.00 94.44 96 ASN A N 1
ATOM 746 C CA . ASN A 1 96 ? -15.444 4.145 7.734 1.00 94.44 96 ASN A CA 1
ATOM 747 C C . ASN A 1 96 ? -16.515 5.235 7.677 1.00 94.44 96 ASN A C 1
ATOM 749 O O . ASN A 1 96 ? -17.700 4.938 7.814 1.00 94.44 96 ASN A O 1
ATOM 753 N N . SER A 1 97 ? -16.121 6.486 7.429 1.00 93.62 97 SER A N 1
ATOM 754 C CA . SER A 1 97 ? -17.068 7.594 7.277 1.00 93.62 97 SER A CA 1
ATOM 755 C C . SER A 1 97 ? -18.032 7.340 6.121 1.00 93.62 97 SER A C 1
ATOM 757 O O . SER A 1 97 ? -19.240 7.486 6.295 1.00 93.62 97 SER A O 1
ATOM 759 N N . TYR A 1 98 ? -17.519 6.906 4.969 1.00 92.31 98 TYR A N 1
ATOM 760 C CA . TYR A 1 98 ? -18.339 6.657 3.790 1.00 92.31 98 TYR A CA 1
ATOM 761 C C . TYR A 1 98 ? -19.256 5.438 3.957 1.00 92.31 98 TYR A C 1
ATOM 763 O O . TYR A 1 98 ? -20.443 5.523 3.636 1.00 92.31 98 TYR A O 1
ATOM 771 N N . GLN A 1 99 ? -18.746 4.338 4.522 1.00 94.12 99 GLN A N 1
ATOM 772 C CA . GLN A 1 99 ? -19.538 3.147 4.861 1.00 94.12 99 GLN A CA 1
ATOM 773 C C . GLN A 1 99 ? -20.710 3.492 5.787 1.00 94.12 99 GLN A C 1
ATOM 775 O O . GLN A 1 99 ? -21.847 3.108 5.516 1.00 94.12 99 GLN A O 1
ATOM 780 N N . ASN A 1 100 ? -20.451 4.274 6.840 1.00 95.31 100 ASN A N 1
ATOM 781 C CA . ASN A 1 100 ? -21.470 4.675 7.809 1.00 95.31 100 ASN A CA 1
ATOM 782 C C . ASN A 1 100 ? -22.519 5.608 7.192 1.00 95.31 100 ASN A C 1
ATOM 784 O O . ASN A 1 100 ? -23.711 5.433 7.425 1.00 95.31 100 ASN A O 1
ATOM 788 N N . GLN A 1 101 ? -22.094 6.581 6.381 1.00 94.56 101 GLN A N 1
ATOM 789 C CA . GLN A 1 101 ? -23.004 7.525 5.720 1.00 94.56 101 GLN A CA 1
ATOM 790 C C . GLN A 1 101 ? -23.933 6.848 4.706 1.00 94.56 101 GLN A C 1
ATOM 792 O O . GLN A 1 101 ? -25.063 7.290 4.524 1.00 94.56 101 GLN A O 1
ATOM 797 N N . ASN A 1 102 ? -23.465 5.783 4.054 1.00 92.88 102 ASN A N 1
ATOM 798 C CA . ASN A 1 102 ? -24.194 5.103 2.982 1.00 92.88 102 ASN A CA 1
ATOM 799 C C . ASN A 1 102 ? -24.725 3.720 3.391 1.00 92.88 102 ASN A C 1
ATOM 801 O O . ASN A 1 102 ? -25.257 2.996 2.553 1.00 92.88 102 ASN A O 1
ATOM 805 N N . ASN A 1 103 ? -24.589 3.360 4.670 1.00 95.44 103 ASN A N 1
ATOM 806 C CA . ASN A 1 103 ? -25.071 2.117 5.265 1.00 95.44 103 ASN A CA 1
ATOM 807 C C . ASN A 1 103 ? -24.661 0.853 4.483 1.00 95.44 103 ASN A C 1
ATOM 809 O O . ASN A 1 103 ? -25.485 -0.003 4.151 1.00 95.44 103 ASN A O 1
ATOM 813 N N . PHE A 1 104 ? -23.374 0.744 4.155 1.00 93.75 104 PHE A N 1
ATOM 814 C CA . PHE A 1 104 ? -22.828 -0.434 3.489 1.00 93.75 104 PHE A CA 1
ATOM 815 C C . PHE A 1 104 ? -21.401 -0.744 3.933 1.00 93.75 104 PHE A C 1
ATOM 817 O O . PHE A 1 104 ? -20.736 0.099 4.522 1.00 93.75 104 PHE A O 1
ATOM 824 N N . THR A 1 105 ? -20.911 -1.942 3.601 1.00 93.75 105 THR A N 1
ATOM 825 C CA . THR A 1 105 ? -19.509 -2.325 3.806 1.00 93.75 105 THR A CA 1
ATOM 826 C C . THR A 1 105 ? -18.803 -2.648 2.493 1.00 93.75 105 THR A C 1
ATOM 828 O O . THR A 1 105 ? -19.390 -3.271 1.601 1.00 93.75 105 THR A O 1
ATOM 831 N N . TYR A 1 106 ? -17.545 -2.235 2.369 1.00 94.50 106 TYR A N 1
ATOM 832 C CA . TYR A 1 106 ? -16.688 -2.643 1.261 1.00 94.50 106 TYR A CA 1
ATOM 833 C C . TYR A 1 106 ? -16.265 -4.098 1.417 1.00 94.50 106 TYR A C 1
ATOM 835 O O . TYR A 1 106 ? -15.936 -4.551 2.513 1.00 94.50 106 TYR A O 1
ATOM 843 N N . ASP A 1 107 ? -16.224 -4.802 0.293 1.00 94.12 107 ASP A N 1
ATOM 844 C CA . ASP A 1 107 ? -15.737 -6.176 0.224 1.00 94.12 107 ASP A CA 1
ATOM 845 C C . ASP A 1 107 ? -14.208 -6.190 0.119 1.00 94.12 107 ASP A C 1
ATOM 847 O O . ASP A 1 107 ? -13.541 -7.025 0.728 1.00 94.12 107 ASP A O 1
ATOM 851 N N . TRP A 1 108 ? -13.644 -5.209 -0.600 1.00 95.06 108 TRP A N 1
ATOM 852 C CA . TRP A 1 108 ? -12.209 -5.110 -0.854 1.00 95.06 108 TRP A CA 1
ATOM 853 C C . TRP A 1 108 ? -11.681 -3.696 -0.667 1.00 95.06 108 TRP A C 1
ATOM 855 O O . TRP A 1 108 ? -12.292 -2.714 -1.095 1.00 95.06 108 TRP A O 1
ATOM 865 N N . ILE A 1 109 ? -10.481 -3.613 -0.103 1.00 95.31 109 ILE A N 1
ATOM 866 C CA . ILE A 1 109 ? -9.711 -2.384 0.017 1.00 95.31 109 ILE A CA 1
ATOM 867 C C . ILE A 1 109 ? -8.391 -2.579 -0.726 1.00 95.31 109 ILE A C 1
ATOM 869 O O . ILE A 1 109 ? -7.603 -3.479 -0.431 1.00 95.31 109 ILE A O 1
ATOM 873 N N . VAL A 1 110 ? -8.145 -1.708 -1.700 1.00 93.31 110 VAL A N 1
ATOM 874 C CA . VAL A 1 110 ? -6.878 -1.620 -2.426 1.00 93.31 110 VAL A CA 1
ATOM 875 C C . VAL A 1 110 ? -6.157 -0.375 -1.947 1.00 93.31 110 VAL A C 1
ATOM 877 O O . VAL A 1 110 ? -6.581 0.744 -2.223 1.00 93.31 110 VAL A O 1
ATOM 880 N N . ARG A 1 111 ? -5.030 -0.545 -1.264 1.00 92.31 111 ARG A N 1
ATOM 881 C CA . ARG A 1 111 ? -4.159 0.571 -0.904 1.00 92.31 111 ARG A CA 1
ATOM 882 C C . ARG A 1 111 ? -3.023 0.662 -1.901 1.00 92.31 111 ARG A C 1
ATOM 884 O O . ARG A 1 111 ? -2.277 -0.295 -2.076 1.00 92.31 111 ARG A O 1
ATOM 891 N N . THR A 1 112 ? -2.812 1.838 -2.481 1.00 88.94 112 THR A N 1
ATOM 892 C CA . THR A 1 112 ? -1.693 2.100 -3.392 1.00 88.94 112 THR A CA 1
ATOM 893 C C . THR A 1 112 ? -1.139 3.509 -3.226 1.00 88.94 112 THR A C 1
ATOM 895 O O . THR A 1 112 ? -1.629 4.287 -2.409 1.00 88.94 112 THR A O 1
ATOM 898 N N . ARG A 1 113 ? -0.089 3.841 -3.982 1.00 84.31 113 ARG A N 1
ATOM 899 C CA . ARG A 1 113 ? 0.506 5.176 -3.988 1.00 84.31 113 ARG A CA 1
ATOM 900 C C . ARG A 1 113 ? 0.184 5.974 -5.237 1.00 84.31 113 ARG A C 1
ATOM 902 O O . ARG A 1 113 ? 0.069 5.428 -6.327 1.00 84.31 113 ARG A O 1
ATOM 909 N N . VAL A 1 114 ? 0.154 7.297 -5.075 1.00 79.56 114 VAL A N 1
ATOM 910 C CA . VAL A 1 114 ? -0.043 8.261 -6.176 1.00 79.56 114 VAL A CA 1
ATOM 911 C C . VAL A 1 114 ? 1.110 8.288 -7.188 1.00 79.56 114 VAL A C 1
ATOM 913 O O . VAL A 1 114 ? 0.948 8.798 -8.289 1.00 79.56 114 VAL A O 1
ATOM 916 N N . ASP A 1 115 ? 2.293 7.793 -6.814 1.00 79.88 115 ASP A N 1
ATOM 917 C CA . ASP A 1 115 ? 3.455 7.608 -7.695 1.00 79.88 115 ASP A CA 1
ATOM 918 C C . ASP A 1 115 ? 3.563 6.163 -8.219 1.00 79.88 115 ASP A C 1
ATOM 920 O O . ASP A 1 115 ? 4.626 5.734 -8.663 1.00 79.88 115 ASP A O 1
ATOM 924 N N . GLY A 1 116 ? 2.470 5.403 -8.155 1.00 84.31 116 GLY A N 1
ATOM 925 C CA . GLY A 1 116 ? 2.356 4.072 -8.731 1.00 84.31 116 GLY A CA 1
ATOM 926 C C . GLY A 1 116 ? 2.064 4.098 -10.231 1.00 84.31 116 GLY A C 1
ATOM 927 O O . GLY A 1 116 ? 1.208 4.851 -10.690 1.00 84.31 116 GLY A O 1
ATOM 928 N N . TYR A 1 117 ? 2.741 3.241 -10.988 1.00 85.38 117 TYR A N 1
ATOM 929 C CA . TYR A 1 117 ? 2.405 2.910 -12.369 1.00 85.38 117 TYR A CA 1
ATOM 930 C C . TYR A 1 117 ? 1.878 1.481 -12.442 1.00 85.38 117 TYR A C 1
ATOM 932 O O . TYR A 1 117 ? 2.443 0.580 -11.820 1.00 85.38 117 TYR A O 1
ATOM 940 N N . TRP A 1 118 ? 0.821 1.301 -13.230 1.00 86.62 118 TRP A N 1
ATOM 941 C CA . TRP A 1 118 ? 0.173 0.021 -13.477 1.00 86.62 118 TRP A CA 1
ATOM 942 C C . TRP A 1 118 ? 0.377 -0.361 -14.940 1.00 86.62 118 TRP A C 1
ATOM 944 O O . TRP A 1 118 ? -0.002 0.406 -15.825 1.00 86.62 118 TRP A O 1
ATOM 954 N N . SER A 1 119 ? 0.998 -1.513 -15.191 1.00 84.81 119 SER A N 1
ATOM 955 C CA . SER A 1 119 ? 1.188 -2.027 -16.555 1.00 84.81 119 SER A CA 1
ATOM 956 C C . SER A 1 119 ? -0.016 -2.825 -17.057 1.00 84.81 119 SER A C 1
ATOM 958 O O . SER A 1 119 ? -0.193 -2.933 -18.263 1.00 84.81 119 SER A O 1
ATOM 960 N N . ASP A 1 120 ? -0.843 -3.331 -16.141 1.00 86.00 120 ASP A N 1
ATOM 961 C CA . ASP A 1 120 ? -2.067 -4.092 -16.393 1.00 86.00 120 ASP A CA 1
ATOM 962 C C . ASP A 1 120 ? -3.048 -3.936 -15.209 1.00 86.00 120 ASP A C 1
ATOM 964 O O . ASP A 1 120 ? -2.636 -3.544 -14.110 1.00 86.00 120 ASP A O 1
ATOM 968 N N . PRO A 1 121 ? -4.347 -4.245 -15.390 1.00 85.50 121 PRO A N 1
ATOM 969 C CA . PRO A 1 121 ? -5.313 -4.321 -14.294 1.00 85.50 121 PRO A CA 1
ATOM 970 C C . PRO A 1 121 ? -4.989 -5.433 -13.282 1.00 85.50 121 PRO A C 1
ATOM 972 O O . PRO A 1 121 ? -4.405 -6.460 -13.627 1.00 85.50 121 PRO A O 1
ATOM 975 N N . LEU A 1 122 ? -5.441 -5.275 -12.033 1.00 87.06 122 LEU A N 1
ATOM 976 C CA . LEU A 1 122 ? -5.423 -6.370 -11.058 1.00 87.06 122 LEU A CA 1
ATOM 977 C C . LEU A 1 122 ? -6.412 -7.466 -11.469 1.00 87.06 122 LEU A C 1
ATOM 979 O O . LEU A 1 122 ? -7.597 -7.196 -11.672 1.00 87.06 122 LEU A O 1
ATOM 983 N N . GLY A 1 123 ? -5.928 -8.704 -11.545 1.00 86.44 123 GLY A N 1
ATOM 984 C CA . GLY A 1 123 ? -6.769 -9.873 -11.767 1.00 86.44 123 GLY A CA 1
ATOM 985 C C . GLY A 1 123 ? -7.486 -10.349 -10.493 1.00 86.44 123 GLY A C 1
ATOM 986 O O . GLY A 1 123 ? -7.069 -10.003 -9.379 1.00 86.44 123 GLY A O 1
ATOM 987 N N . PRO A 1 124 ? -8.555 -11.153 -10.635 1.00 88.00 124 PRO A N 1
ATOM 988 C CA . PRO A 1 124 ? -9.326 -11.708 -9.521 1.00 88.00 124 PRO A CA 1
ATOM 989 C C . PRO A 1 124 ? -8.511 -12.481 -8.488 1.00 88.00 124 PRO A C 1
ATOM 991 O O . PRO A 1 124 ? -8.802 -12.433 -7.300 1.00 88.00 124 PRO A O 1
ATOM 994 N N . GLU A 1 125 ? -7.441 -13.137 -8.915 1.00 87.88 125 GLU A N 1
ATOM 995 C CA . GLU A 1 125 ? -6.545 -13.917 -8.064 1.00 87.88 125 GLU A CA 1
ATOM 996 C C . GLU A 1 125 ? -5.813 -13.100 -6.983 1.00 87.88 125 GLU A C 1
ATOM 998 O O . GLU A 1 125 ? -5.130 -13.680 -6.132 1.00 87.88 125 GLU A O 1
ATOM 1003 N N . ASN A 1 126 ? -5.925 -11.768 -7.028 1.00 90.06 126 ASN A N 1
ATOM 1004 C CA . ASN A 1 126 ? -5.344 -10.837 -6.062 1.00 90.06 126 ASN A CA 1
ATOM 1005 C C . ASN A 1 126 ? -6.297 -10.488 -4.904 1.00 90.06 126 ASN A C 1
ATOM 1007 O O . ASN A 1 126 ? -5.861 -9.883 -3.927 1.00 90.06 126 ASN A O 1
ATOM 1011 N N . PHE A 1 127 ? -7.569 -10.885 -4.988 1.00 92.25 127 PHE A N 1
ATOM 1012 C CA . PHE A 1 127 ? -8.608 -10.593 -4.002 1.00 92.25 127 PHE A CA 1
ATOM 1013 C C . PHE A 1 127 ? -8.952 -11.874 -3.238 1.00 92.25 127 PHE A C 1
ATOM 1015 O O . PHE A 1 127 ? -9.747 -12.694 -3.686 1.00 92.25 127 PHE A O 1
ATOM 1022 N N . ILE A 1 128 ? -8.275 -12.097 -2.108 1.00 92.00 128 ILE A N 1
ATOM 1023 C CA . ILE A 1 128 ? -8.363 -13.349 -1.346 1.00 92.00 128 ILE A CA 1
ATOM 1024 C C . ILE A 1 128 ? -8.900 -13.051 0.049 1.00 92.00 128 ILE A C 1
ATOM 1026 O O . ILE A 1 128 ? -8.240 -12.383 0.841 1.00 92.00 128 ILE A O 1
ATOM 1030 N N . SER A 1 129 ? -10.081 -13.582 0.364 1.00 92.94 129 SER A N 1
ATOM 1031 C CA . SER A 1 129 ? -10.723 -13.345 1.658 1.00 92.94 129 SER A CA 1
ATOM 1032 C C . SER A 1 129 ? -9.879 -13.911 2.806 1.00 92.94 129 SER A C 1
ATOM 1034 O O . SER A 1 129 ? -9.257 -14.975 2.692 1.00 92.94 129 SER A O 1
ATOM 1036 N N . GLY A 1 130 ? -9.818 -13.168 3.910 1.00 94.75 130 GLY A N 1
ATOM 1037 C CA . GLY A 1 130 ? -9.029 -13.477 5.096 1.00 94.75 130 GLY A CA 1
ATOM 1038 C C . GLY A 1 130 ? -7.518 -13.363 4.894 1.00 94.75 130 GLY A C 1
ATOM 1039 O O . GLY A 1 130 ? -6.761 -13.801 5.766 1.00 94.75 130 GLY A O 1
ATOM 1040 N N . GLN A 1 131 ? -7.055 -12.827 3.758 1.00 95.25 131 GLN A N 1
ATOM 1041 C CA . GLN A 1 131 ? -5.633 -12.681 3.460 1.00 95.25 131 GLN A CA 1
ATOM 1042 C C . GLN A 1 131 ? -5.296 -11.280 2.955 1.00 95.25 131 GLN A C 1
ATOM 1044 O O . GLN A 1 131 ? -6.005 -10.707 2.136 1.00 95.25 131 GLN A O 1
ATOM 1049 N N . TYR A 1 132 ? -4.156 -10.761 3.407 1.00 95.06 132 TYR A N 1
ATOM 1050 C CA . TYR A 1 132 ? -3.616 -9.497 2.925 1.00 95.06 132 TYR A CA 1
ATOM 1051 C C . TYR A 1 132 ? -2.519 -9.736 1.886 1.00 95.06 132 TYR A C 1
ATOM 1053 O O . TYR A 1 132 ? -1.483 -10.344 2.168 1.00 95.06 132 TYR A O 1
ATOM 1061 N N . LEU A 1 133 ? -2.726 -9.265 0.666 1.00 92.88 133 LEU A N 1
ATOM 1062 C CA . LEU A 1 133 ? -1.754 -9.369 -0.409 1.00 92.88 133 LEU A CA 1
ATOM 1063 C C . LEU A 1 133 ? -0.705 -8.265 -0.294 1.00 92.88 133 LEU A C 1
ATOM 1065 O O . LEU A 1 133 ? -1.034 -7.086 -0.180 1.00 92.88 133 LEU A O 1
ATOM 1069 N N . VAL A 1 134 ? 0.564 -8.654 -0.413 1.00 89.06 134 VAL A N 1
ATOM 1070 C CA . VAL A 1 134 ? 1.710 -7.747 -0.547 1.00 89.06 134 VAL A CA 1
ATOM 1071 C C . VAL A 1 134 ? 2.548 -8.108 -1.784 1.00 89.06 134 VAL A C 1
ATOM 1073 O O . VAL A 1 134 ? 2.663 -9.288 -2.130 1.00 89.06 134 VAL A O 1
ATOM 1076 N N . PRO A 1 135 ? 3.178 -7.139 -2.466 1.00 83.38 135 PRO A N 1
ATOM 1077 C CA . PRO A 1 135 ? 4.104 -7.436 -3.558 1.00 83.38 135 PRO A CA 1
ATOM 1078 C C . PRO A 1 135 ? 5.369 -8.176 -3.085 1.00 83.38 135 PRO A C 1
ATOM 1080 O O . PRO A 1 135 ? 5.838 -7.930 -1.977 1.00 83.38 135 PRO A O 1
ATOM 1083 N N . PRO A 1 136 ? 6.008 -9.024 -3.917 1.00 74.81 136 PRO A N 1
ATOM 1084 C CA . PRO A 1 136 ? 7.279 -9.684 -3.585 1.00 74.81 136 PRO A CA 1
ATOM 1085 C C . PRO A 1 136 ? 8.499 -8.761 -3.538 1.00 74.81 136 PRO A C 1
ATOM 1087 O O . PRO A 1 136 ? 9.557 -9.221 -3.123 1.00 74.81 136 PRO A O 1
ATOM 1090 N N . GLY A 1 137 ? 8.362 -7.497 -3.948 1.00 63.81 137 GLY A N 1
ATOM 1091 C CA . GLY A 1 137 ? 9.452 -6.588 -4.312 1.00 63.81 137 GLY A CA 1
ATOM 1092 C C . GLY A 1 137 ? 10.737 -6.655 -3.478 1.00 63.81 137 GLY A C 1
ATOM 1093 O O . GLY A 1 137 ? 11.798 -6.865 -4.058 1.00 63.81 137 GLY A O 1
ATOM 1094 N N . SER A 1 138 ? 10.682 -6.462 -2.156 1.00 60.12 138 SER A N 1
ATOM 1095 C CA . SER A 1 138 ? 11.899 -6.367 -1.327 1.00 60.12 138 SER A CA 1
ATOM 1096 C C . SER A 1 138 ? 11.865 -7.170 -0.029 1.00 60.12 138 SER A C 1
ATOM 1098 O O . SER A 1 138 ? 12.685 -6.920 0.849 1.00 60.12 138 SER A O 1
ATOM 1100 N N . SER A 1 139 ? 10.943 -8.127 0.123 1.00 68.19 139 SER A N 1
ATOM 1101 C CA . SER A 1 139 ? 10.798 -8.920 1.359 1.00 68.19 139 SER A CA 1
ATOM 1102 C C . SER A 1 139 ? 10.769 -8.065 2.639 1.00 68.19 139 SER A C 1
ATOM 1104 O O . SER A 1 139 ? 11.392 -8.420 3.636 1.00 68.19 139 SER A O 1
ATOM 1106 N N . TYR A 1 140 ? 10.029 -6.953 2.617 1.00 68.06 140 TYR A N 1
ATOM 1107 C CA . TYR A 1 140 ? 9.961 -5.938 3.679 1.00 68.06 140 TYR A CA 1
ATOM 1108 C C . TYR A 1 140 ? 11.233 -5.084 3.828 1.00 68.06 140 TYR A C 1
ATOM 1110 O O . TYR A 1 140 ? 11.560 -4.614 4.914 1.00 68.06 140 TYR A O 1
ATOM 1118 N N . GLY A 1 141 ? 11.953 -4.862 2.727 1.00 59.97 141 GLY A N 1
ATOM 1119 C CA . GLY A 1 141 ? 13.129 -3.992 2.658 1.00 59.97 141 GLY A CA 1
ATOM 1120 C C . GLY A 1 141 ? 12.859 -2.584 2.110 1.00 59.97 141 GLY A C 1
ATOM 1121 O O . GLY A 1 141 ? 13.811 -1.850 1.867 1.00 59.97 141 GLY A O 1
ATOM 1122 N N . GLY A 1 142 ? 11.603 -2.193 1.835 1.00 62.47 142 GLY A N 1
ATOM 1123 C CA . GLY A 1 142 ? 11.297 -0.812 1.394 1.00 62.47 142 GLY A CA 1
ATOM 1124 C C . GLY A 1 142 ? 10.129 -0.615 0.425 1.00 62.47 142 GLY A C 1
ATOM 1125 O O . GLY A 1 142 ? 9.870 0.532 0.033 1.00 62.47 142 GLY A O 1
ATOM 1126 N N . LEU A 1 143 ? 9.502 -1.701 -0.041 1.00 67.38 143 LEU A N 1
ATOM 1127 C CA . LEU A 1 143 ? 8.533 -1.690 -1.141 1.00 67.38 143 LEU A CA 1
ATOM 1128 C C . LEU A 1 143 ? 7.239 -2.460 -0.839 1.00 67.38 143 LEU A C 1
ATOM 1130 O O . LEU A 1 143 ? 6.282 -2.353 -1.608 1.00 67.38 143 LEU A O 1
ATOM 1134 N N . ASN A 1 144 ? 7.184 -3.224 0.251 1.00 75.44 144 ASN A N 1
ATOM 1135 C CA . ASN A 1 144 ? 6.033 -4.053 0.595 1.00 75.44 144 ASN A CA 1
ATOM 1136 C C . ASN A 1 144 ? 4.884 -3.223 1.163 1.00 75.44 144 ASN A C 1
ATOM 1138 O O . ASN A 1 144 ? 3.732 -3.626 1.035 1.00 75.44 144 ASN A O 1
ATOM 1142 N N . ASP A 1 145 ? 5.176 -2.048 1.721 1.00 76.00 145 ASP A N 1
ATOM 1143 C CA . ASP A 1 145 ? 4.165 -1.126 2.227 1.00 76.00 145 ASP A CA 1
ATOM 1144 C C . ASP A 1 145 ? 3.552 -0.236 1.136 1.00 76.00 145 ASP A C 1
ATOM 1146 O O . ASP A 1 145 ? 2.817 0.689 1.464 1.00 76.00 145 ASP A O 1
ATOM 1150 N N . ARG A 1 146 ? 3.877 -0.449 -0.152 1.00 80.62 146 ARG A N 1
ATOM 1151 C CA . ARG A 1 146 ? 3.555 0.451 -1.284 1.00 80.62 146 ARG A CA 1
ATOM 1152 C C . ARG A 1 146 ? 2.264 0.088 -2.009 1.00 80.62 146 ARG A C 1
ATOM 1154 O O . ARG A 1 146 ? 1.551 0.996 -2.433 1.00 80.62 146 ARG A O 1
ATOM 1161 N N . LEU A 1 147 ? 1.955 -1.201 -2.085 1.00 89.19 147 LEU A N 1
ATOM 1162 C CA . LEU A 1 147 ? 0.661 -1.720 -2.507 1.00 89.19 147 LEU A CA 1
ATOM 1163 C C . LEU A 1 147 ? 0.193 -2.759 -1.491 1.00 89.19 147 LEU A C 1
ATOM 1165 O O . LEU A 1 147 ? 0.996 -3.577 -1.050 1.00 89.19 147 LEU A O 1
ATOM 1169 N N . GLY A 1 148 ? -1.098 -2.769 -1.184 1.00 92.62 148 GLY A N 1
ATOM 1170 C CA . GLY A 1 148 ? -1.736 -3.932 -0.594 1.00 92.62 148 GLY A CA 1
ATOM 1171 C C . GLY A 1 148 ? -3.186 -4.078 -1.028 1.00 92.62 148 GLY A C 1
ATOM 1172 O O . GLY A 1 148 ? -3.827 -3.103 -1.422 1.00 92.62 148 GLY A O 1
ATOM 1173 N N . VAL A 1 149 ? -3.670 -5.314 -0.984 1.00 94.75 149 VAL A N 1
ATOM 1174 C CA . VAL A 1 149 ? -5.061 -5.667 -1.278 1.00 94.75 149 VAL A CA 1
ATOM 1175 C C . VAL A 1 149 ? -5.540 -6.598 -0.179 1.00 94.75 149 VAL A C 1
ATOM 1177 O O . VAL A 1 149 ? -4.869 -7.584 0.117 1.00 94.75 149 VAL A O 1
ATOM 1180 N N . GLY A 1 150 ? -6.683 -6.302 0.418 1.00 95.94 150 GLY A N 1
ATOM 1181 C CA . GLY A 1 150 ? -7.292 -7.166 1.419 1.00 95.94 150 GLY A CA 1
ATOM 1182 C C . GLY A 1 150 ? -8.786 -6.920 1.529 1.00 95.94 150 GLY A C 1
ATOM 1183 O O . GLY A 1 150 ? -9.320 -5.973 0.951 1.00 95.94 150 GLY A O 1
ATOM 1184 N N . ASP A 1 151 ? -9.457 -7.774 2.288 1.00 95.50 151 ASP A N 1
ATOM 1185 C CA . ASP A 1 151 ? -10.817 -7.495 2.750 1.00 95.50 151 ASP A CA 1
ATOM 1186 C C . ASP A 1 151 ? -10.816 -6.401 3.835 1.00 95.50 151 ASP A C 1
ATOM 1188 O O . ASP A 1 151 ? -9.758 -5.904 4.243 1.00 95.50 151 ASP A O 1
ATOM 1192 N N . LEU A 1 152 ? -12.001 -6.014 4.313 1.00 94.94 152 LEU A N 1
ATOM 1193 C CA . LEU A 1 152 ? -12.144 -4.960 5.319 1.00 94.94 152 LEU A CA 1
ATOM 1194 C C . LEU A 1 152 ? -11.334 -5.243 6.597 1.00 94.94 152 LEU A C 1
ATOM 1196 O O . LEU A 1 152 ? -10.655 -4.351 7.103 1.00 94.94 152 LEU A O 1
ATOM 1200 N N . ASN A 1 153 ? -11.357 -6.477 7.107 1.00 95.88 153 ASN A N 1
ATOM 1201 C CA . ASN A 1 153 ? -10.708 -6.830 8.373 1.00 95.88 153 ASN A CA 1
ATOM 1202 C C . ASN A 1 153 ? -9.177 -6.830 8.245 1.00 95.88 153 ASN A C 1
ATOM 1204 O O . ASN A 1 153 ? -8.466 -6.163 8.999 1.00 95.88 153 ASN A O 1
ATOM 1208 N N . THR A 1 154 ? -8.664 -7.532 7.235 1.00 96.75 154 THR A N 1
ATOM 1209 C CA . THR A 1 154 ? -7.224 -7.601 6.971 1.00 96.75 154 THR A CA 1
ATOM 1210 C C . THR A 1 154 ? -6.648 -6.232 6.619 1.00 96.75 154 THR A C 1
ATOM 1212 O O . THR A 1 154 ? -5.552 -5.895 7.069 1.00 96.75 154 THR A O 1
ATOM 1215 N N . SER A 1 155 ? -7.397 -5.406 5.885 1.00 96.69 155 SER A N 1
ATOM 1216 C CA . SER A 1 155 ? -6.978 -4.047 5.539 1.00 96.69 155 SER A CA 1
ATOM 1217 C C . SER A 1 155 ? -7.075 -3.081 6.711 1.00 96.69 155 SER A C 1
ATOM 1219 O O . SER A 1 155 ? -6.214 -2.218 6.831 1.00 96.69 155 SER A O 1
ATOM 1221 N N . THR A 1 156 ? -8.039 -3.246 7.620 1.00 96.50 156 THR A N 1
ATOM 1222 C CA . THR A 1 156 ? -8.072 -2.484 8.880 1.00 96.50 156 THR A CA 1
ATOM 1223 C C . THR A 1 156 ? -6.779 -2.712 9.648 1.00 96.50 156 THR A C 1
ATOM 1225 O O . THR A 1 156 ? -6.027 -1.773 9.902 1.00 96.50 156 THR A O 1
ATOM 1228 N N . ALA A 1 157 ? -6.435 -3.978 9.882 1.00 95.69 157 ALA A N 1
ATOM 1229 C CA . ALA A 1 157 ? -5.190 -4.324 10.544 1.00 95.69 157 ALA A CA 1
ATOM 1230 C C . ALA A 1 157 ? -3.949 -3.853 9.774 1.00 95.69 157 ALA A C 1
ATOM 1232 O O . ALA A 1 157 ? -2.964 -3.529 10.420 1.00 95.69 157 ALA A O 1
ATOM 1233 N N . ALA A 1 158 ? -3.957 -3.792 8.436 1.00 94.75 158 ALA A N 1
ATOM 1234 C CA . ALA A 1 158 ? -2.830 -3.322 7.623 1.00 94.75 158 ALA A CA 1
ATOM 1235 C C . ALA A 1 158 ? -2.669 -1.786 7.602 1.00 94.75 158 ALA A C 1
ATOM 1237 O O . ALA A 1 158 ? -1.545 -1.278 7.527 1.00 94.75 158 ALA A O 1
ATOM 1238 N N . LEU A 1 159 ? -3.769 -1.037 7.673 1.00 95.25 159 LEU A N 1
ATOM 1239 C CA . LEU A 1 159 ? -3.779 0.423 7.556 1.00 95.25 159 LEU A CA 1
ATOM 1240 C C . LEU A 1 159 ? -3.695 1.147 8.909 1.00 95.25 159 LEU A C 1
ATOM 1242 O O . LEU A 1 159 ? -3.319 2.317 8.925 1.00 95.25 159 LEU A O 1
ATOM 1246 N N . SER A 1 160 ? -3.940 0.462 10.031 1.00 95.94 160 SER A N 1
ATOM 1247 C CA . SER A 1 160 ? -3.764 0.972 11.405 1.00 95.94 160 SER A CA 1
ATOM 1248 C C . SER A 1 160 ? -2.287 1.122 11.807 1.00 95.94 160 SER A C 1
ATOM 1250 O O . SER A 1 160 ? -1.798 0.503 12.751 1.00 95.94 160 SER A O 1
ATOM 1252 N N . ARG A 1 161 ? -1.535 1.912 11.038 1.00 93.94 161 ARG A N 1
ATOM 1253 C CA . ARG A 1 161 ? -0.076 2.042 11.150 1.00 93.94 161 ARG A CA 1
ATOM 1254 C C . ARG A 1 161 ? 0.370 2.776 12.412 1.00 93.94 161 ARG A C 1
ATOM 1256 O O . ARG A 1 161 ? 1.436 2.464 12.934 1.00 93.94 161 ARG A O 1
ATOM 1263 N N . LEU A 1 162 ? -0.404 3.757 12.873 1.00 94.38 162 LEU A N 1
ATOM 1264 C CA . LEU A 1 162 ? -0.082 4.581 14.035 1.00 94.38 162 LEU A CA 1
ATOM 1265 C C . LEU A 1 162 ? -0.712 3.994 15.304 1.00 94.38 162 LEU A C 1
ATOM 1267 O O . LEU A 1 162 ? -0.026 3.841 16.314 1.00 94.38 162 LEU A O 1
ATOM 1271 N N . SER A 1 163 ? -1.991 3.613 15.244 1.00 95.94 163 SER A N 1
ATOM 1272 C CA . SER A 1 163 ? -2.734 3.086 16.399 1.00 95.94 163 SER A CA 1
ATOM 1273 C C . SER A 1 163 ? -2.251 1.722 16.894 1.00 95.94 163 SER A C 1
ATOM 1275 O O . SER A 1 163 ? -2.432 1.415 18.071 1.00 95.94 163 SER A O 1
ATOM 1277 N N . LEU A 1 164 ? -1.585 0.918 16.056 1.00 96.44 164 LEU A N 1
ATOM 1278 C CA . LEU A 1 164 ? -1.040 -0.380 16.476 1.00 96.44 164 LEU A CA 1
ATOM 1279 C C . LEU A 1 164 ? 0.352 -0.298 17.116 1.00 96.44 164 LEU A C 1
ATOM 1281 O O . LEU A 1 164 ? 0.831 -1.303 17.639 1.00 96.44 164 LEU A O 1
ATOM 1285 N N . ILE A 1 165 ? 1.000 0.871 17.142 1.00 96.88 165 ILE A N 1
ATOM 1286 C CA . ILE A 1 165 ? 2.341 1.016 17.731 1.00 96.88 165 ILE A CA 1
ATOM 1287 C C . ILE A 1 165 ? 2.393 0.587 19.208 1.00 96.88 165 ILE A C 1
ATOM 1289 O O . ILE A 1 165 ? 3.291 -0.183 19.545 1.00 96.88 165 ILE A O 1
ATOM 1293 N N . PRO A 1 166 ? 1.458 0.985 20.097 1.00 97.00 166 PRO A N 1
ATOM 1294 C CA . PRO A 1 166 ? 1.477 0.523 21.488 1.00 97.00 166 PRO A CA 1
ATOM 1295 C C . PRO A 1 166 ? 1.347 -1.000 21.625 1.00 97.00 166 PRO A C 1
ATOM 1297 O O . PRO A 1 166 ? 1.914 -1.591 22.536 1.00 97.00 166 PRO A O 1
ATOM 1300 N N . ILE A 1 167 ? 0.636 -1.653 20.702 1.00 96.81 167 ILE A N 1
ATOM 1301 C CA . ILE A 1 167 ? 0.495 -3.115 20.690 1.00 96.81 167 ILE A CA 1
ATOM 1302 C C . ILE A 1 167 ? 1.803 -3.779 20.241 1.00 96.81 167 ILE A C 1
ATOM 1304 O O . ILE A 1 167 ? 2.181 -4.819 20.777 1.00 96.81 167 ILE A O 1
ATOM 1308 N N . LEU A 1 168 ? 2.528 -3.174 19.294 1.00 97.38 168 LEU A N 1
ATOM 1309 C CA . LEU A 1 168 ? 3.870 -3.628 18.921 1.00 97.38 168 LEU A CA 1
ATOM 1310 C C . LEU A 1 168 ? 4.867 -3.469 20.077 1.00 97.38 168 LEU A C 1
ATOM 1312 O O . LEU A 1 168 ? 5.657 -4.378 20.319 1.00 97.38 168 LEU A O 1
ATOM 1316 N N . ASP A 1 169 ? 4.792 -2.359 20.811 1.00 97.50 169 ASP A N 1
ATOM 1317 C CA . ASP A 1 169 ? 5.607 -2.106 22.006 1.00 97.50 169 ASP A CA 1
ATOM 1318 C C . ASP A 1 169 ? 5.338 -3.163 23.089 1.00 97.50 169 ASP A C 1
ATOM 1320 O O . ASP A 1 169 ? 6.265 -3.798 23.586 1.00 97.50 169 ASP A O 1
ATOM 1324 N N . ALA A 1 170 ? 4.061 -3.442 23.377 1.00 97.25 170 ALA A N 1
ATOM 1325 C CA . ALA A 1 170 ? 3.652 -4.477 24.328 1.00 97.25 170 ALA A CA 1
ATOM 1326 C C . ALA A 1 170 ? 4.083 -5.894 23.904 1.00 97.25 170 ALA A C 1
ATOM 1328 O O . ALA A 1 170 ? 4.353 -6.741 24.754 1.00 97.25 170 ALA A O 1
ATOM 1329 N N . ALA A 1 171 ? 4.184 -6.152 22.598 1.00 96.38 171 ALA A N 1
ATOM 1330 C CA . ALA A 1 171 ? 4.716 -7.400 22.051 1.00 96.38 171 ALA A CA 1
ATOM 1331 C C . ALA A 1 171 ? 6.261 -7.454 22.033 1.00 96.38 171 ALA A C 1
ATOM 1333 O O . ALA A 1 171 ? 6.835 -8.438 21.565 1.00 96.38 171 ALA A O 1
ATOM 1334 N N . GLY A 1 172 ? 6.942 -6.422 22.544 1.00 96.69 172 GLY A N 1
ATOM 1335 C CA . GLY A 1 172 ? 8.396 -6.375 22.691 1.00 96.69 172 GLY A CA 1
ATOM 1336 C C . GLY A 1 172 ? 9.155 -6.003 21.417 1.00 96.69 172 GLY A C 1
ATOM 1337 O O . GLY A 1 172 ? 10.375 -6.171 21.366 1.00 96.69 172 GLY A O 1
ATOM 1338 N N . PHE A 1 173 ? 8.475 -5.507 20.380 1.00 97.12 173 PHE A N 1
ATOM 1339 C CA . PHE A 1 173 ? 9.146 -5.049 19.166 1.00 97.12 173 PHE A CA 1
ATOM 1340 C C . PHE A 1 173 ? 9.879 -3.728 19.398 1.00 97.12 173 PHE A C 1
ATOM 1342 O O . PHE A 1 173 ? 9.354 -2.812 20.025 1.00 97.12 173 PHE A O 1
ATOM 1349 N N . GLN A 1 174 ? 11.083 -3.607 18.840 1.00 96.00 174 GLN A N 1
ATOM 1350 C CA . GLN A 1 174 ? 11.918 -2.415 18.974 1.00 96.00 174 GLN A CA 1
ATOM 1351 C C . GLN A 1 174 ? 12.645 -2.103 17.665 1.00 96.00 174 GLN A C 1
ATOM 1353 O O . GLN A 1 174 ? 12.933 -3.010 16.881 1.00 96.00 174 GLN A O 1
ATOM 1358 N N . GLN A 1 175 ? 12.973 -0.825 17.453 1.00 93.56 175 GLN A N 1
ATOM 1359 C CA . GLN A 1 175 ? 13.828 -0.349 16.354 1.00 93.56 175 GLN A CA 1
ATOM 1360 C C . GLN A 1 175 ? 13.397 -0.823 14.950 1.00 93.56 175 GLN A C 1
ATOM 1362 O O . GLN A 1 175 ? 14.214 -1.142 14.084 1.00 93.56 175 GLN A O 1
ATOM 1367 N N . LEU A 1 176 ? 12.091 -0.852 14.699 1.00 92.50 176 LEU A N 1
ATOM 1368 C CA . LEU A 1 176 ? 11.497 -1.219 13.424 1.00 92.50 176 LEU A CA 1
ATOM 1369 C C . LEU A 1 176 ? 11.454 -0.024 12.464 1.00 92.50 176 LEU A C 1
ATOM 1371 O O . LEU A 1 176 ? 10.998 1.066 12.805 1.00 92.50 176 LEU A O 1
ATOM 1375 N N . ASN A 1 177 ? 11.914 -0.224 11.230 1.00 88.75 177 ASN A N 1
ATOM 1376 C CA . ASN A 1 177 ? 11.674 0.736 10.153 1.00 88.75 177 ASN A CA 1
ATOM 1377 C C . ASN A 1 177 ? 10.229 0.577 9.637 1.00 88.75 177 ASN A C 1
ATOM 1379 O O . ASN A 1 177 ? 9.506 -0.314 10.084 1.00 88.75 177 ASN A O 1
ATOM 1383 N N . SER A 1 178 ? 9.797 1.402 8.672 1.00 86.88 178 SER A N 1
ATOM 1384 C CA . SER A 1 178 ? 8.424 1.321 8.130 1.00 86.88 178 SER A CA 1
ATOM 1385 C C . SER A 1 178 ? 8.020 -0.108 7.748 1.00 86.88 178 SER A C 1
ATOM 1387 O O . SER A 1 178 ? 6.942 -0.585 8.085 1.00 86.88 178 SER A O 1
ATOM 1389 N N . GLU A 1 179 ? 8.893 -0.838 7.075 1.00 85.38 179 GLU A N 1
ATOM 1390 C CA . GLU A 1 179 ? 8.540 -2.113 6.466 1.00 85.38 179 GLU A CA 1
ATOM 1391 C C . GLU A 1 179 ? 8.558 -3.257 7.470 1.00 85.38 179 GLU A C 1
ATOM 1393 O O . GLU A 1 179 ? 7.645 -4.085 7.479 1.00 85.38 179 GLU A O 1
ATOM 1398 N N . SER A 1 180 ? 9.548 -3.280 8.364 1.00 89.00 180 SER A N 1
ATOM 1399 C CA . SER A 1 180 ? 9.567 -4.256 9.449 1.00 89.00 180 SER A CA 1
ATOM 1400 C C . SER A 1 180 ? 8.438 -3.995 10.448 1.00 89.00 180 SER A C 1
ATOM 1402 O O . SER A 1 180 ? 7.813 -4.953 10.897 1.00 89.00 180 SER A O 1
ATOM 1404 N N . ALA A 1 181 ? 8.071 -2.731 10.693 1.00 92.25 181 ALA A N 1
ATOM 1405 C CA . ALA A 1 181 ? 6.872 -2.371 11.451 1.00 92.25 181 ALA A CA 1
ATOM 1406 C C . ALA A 1 181 ? 5.598 -2.865 10.759 1.00 92.25 181 ALA A C 1
ATOM 1408 O O . ALA A 1 181 ? 4.670 -3.310 11.422 1.00 92.25 181 ALA A O 1
ATOM 1409 N N . PHE A 1 182 ? 5.536 -2.817 9.426 1.00 92.56 182 PHE A N 1
ATOM 1410 C CA . PHE A 1 182 ? 4.401 -3.342 8.663 1.00 92.56 182 PHE A CA 1
ATOM 1411 C C . PHE A 1 182 ? 4.280 -4.860 8.768 1.00 92.56 182 PHE A C 1
ATOM 1413 O O . PHE A 1 182 ? 3.203 -5.381 9.049 1.00 92.56 182 PHE A O 1
ATOM 1420 N N . LYS A 1 183 ? 5.396 -5.580 8.638 1.00 91.88 183 LYS A N 1
ATOM 1421 C CA . LYS A 1 183 ? 5.422 -7.030 8.853 1.00 91.88 183 LYS A CA 1
ATOM 1422 C C . LYS A 1 183 ? 5.014 -7.410 10.278 1.00 91.88 183 LYS A C 1
ATOM 1424 O O . LYS A 1 183 ? 4.204 -8.322 10.456 1.00 91.88 183 LYS A O 1
ATOM 1429 N N . ALA A 1 184 ? 5.574 -6.722 11.275 1.00 93.56 184 ALA A N 1
ATOM 1430 C CA . ALA A 1 184 ? 5.283 -6.960 12.685 1.00 93.56 184 ALA A CA 1
ATOM 1431 C C . ALA A 1 184 ? 3.796 -6.743 12.969 1.00 93.56 184 ALA A C 1
ATOM 1433 O O . ALA A 1 184 ? 3.158 -7.607 13.549 1.00 93.56 184 ALA A O 1
ATOM 1434 N N . GLN A 1 185 ? 3.214 -5.664 12.448 1.00 94.94 185 GLN A N 1
ATOM 1435 C CA . GLN A 1 185 ? 1.7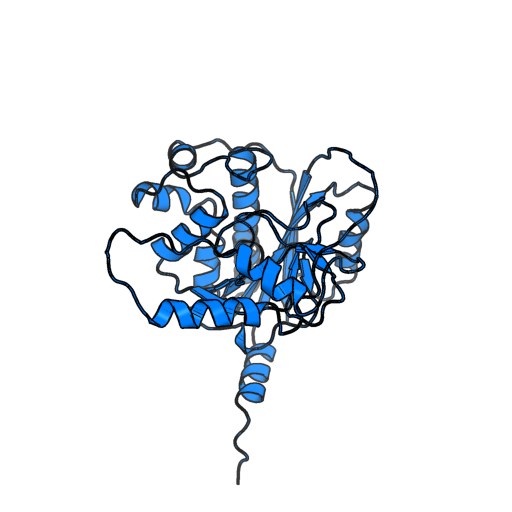92 -5.354 12.576 1.00 94.94 185 GLN A CA 1
ATOM 1436 C C . GLN A 1 185 ? 0.884 -6.474 12.063 1.00 94.94 185 GLN A C 1
ATOM 1438 O O . GLN A 1 185 ? 0.031 -6.951 12.808 1.00 94.94 185 GLN A O 1
ATOM 1443 N N . LEU A 1 186 ? 1.095 -6.940 10.827 1.00 93.56 186 LEU A N 1
ATOM 1444 C CA . LEU A 1 186 ? 0.309 -8.046 10.269 1.00 93.56 186 LEU A CA 1
ATOM 1445 C C . LEU A 1 186 ? 0.455 -9.318 11.117 1.00 93.56 186 LEU A C 1
ATOM 1447 O O . LEU A 1 186 ? -0.520 -10.026 11.347 1.00 93.56 186 LEU A O 1
ATOM 1451 N N . THR A 1 187 ? 1.665 -9.585 11.614 1.00 93.56 187 THR A N 1
ATOM 1452 C CA . THR A 1 187 ? 1.963 -10.769 12.432 1.00 93.56 187 THR A CA 1
ATOM 1453 C C . THR A 1 187 ? 1.275 -10.697 13.796 1.00 93.56 187 THR A C 1
ATOM 1455 O O . THR A 1 187 ? 0.586 -11.638 14.181 1.0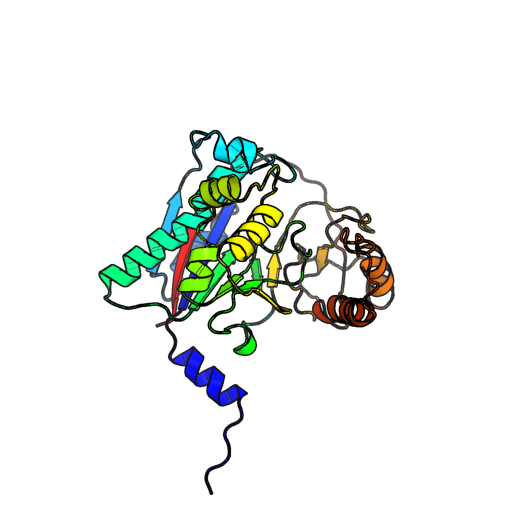0 93.56 187 THR A O 1
ATOM 1458 N N . THR A 1 188 ? 1.400 -9.572 14.500 1.00 95.50 188 THR A N 1
ATOM 1459 C CA . THR A 1 188 ? 0.816 -9.351 15.829 1.00 95.50 188 THR A CA 1
ATOM 1460 C C . THR A 1 188 ? -0.710 -9.357 15.793 1.00 95.50 188 THR A C 1
ATOM 1462 O O . THR A 1 188 ? -1.341 -9.820 16.734 1.00 95.50 188 THR A O 1
ATOM 1465 N N . GLN A 1 189 ? -1.313 -8.899 14.693 1.00 95.94 189 GLN A N 1
ATOM 1466 C CA . GLN A 1 189 ? -2.766 -8.942 14.490 1.00 95.94 189 GLN A CA 1
ATOM 1467 C C . GLN A 1 189 ? -3.272 -10.292 13.947 1.00 95.94 189 GLN A C 1
ATOM 1469 O O . GLN A 1 189 ? -4.454 -10.429 13.647 1.00 95.94 189 GLN A O 1
ATOM 1474 N N . GLY A 1 190 ? -2.400 -11.294 13.774 1.00 95.12 190 GLY A N 1
ATOM 1475 C CA . GLY A 1 190 ? -2.790 -12.607 13.250 1.00 95.12 190 GLY A CA 1
ATOM 1476 C C . GLY A 1 190 ? -3.253 -12.590 11.787 1.00 95.12 190 GLY A C 1
ATOM 1477 O O . GLY 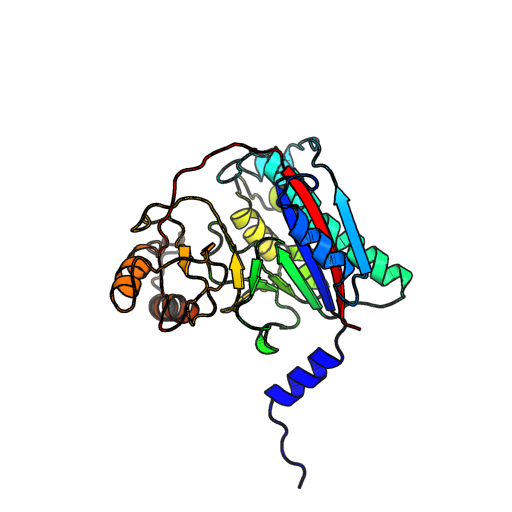A 1 190 ? -3.902 -13.533 11.329 1.00 95.12 190 GLY A O 1
ATOM 1478 N N . VAL A 1 191 ? -2.918 -11.541 11.031 1.00 95.12 191 VAL A N 1
ATOM 1479 C CA . VAL A 1 191 ? -3.292 -11.400 9.623 1.00 95.12 191 VAL A CA 1
ATOM 1480 C C . VAL A 1 191 ? -2.403 -12.290 8.766 1.00 95.12 191 VAL A C 1
ATOM 1482 O O . VAL A 1 191 ? -1.189 -12.090 8.642 1.00 95.12 191 VAL A O 1
ATOM 1485 N N . ARG A 1 192 ? -3.028 -13.265 8.102 1.00 94.69 192 ARG A N 1
ATOM 1486 C CA . ARG A 1 192 ? -2.359 -14.056 7.069 1.00 94.69 192 ARG A CA 1
ATOM 1487 C C . ARG A 1 192 ? -2.056 -13.143 5.890 1.00 94.69 192 ARG A C 1
ATOM 1489 O O . ARG A 1 192 ? -2.964 -12.549 5.321 1.00 94.69 192 ARG A O 1
ATOM 1496 N N . HIS A 1 193 ? -0.790 -13.043 5.507 1.00 90.75 193 HIS A N 1
ATOM 1497 C CA . HIS A 1 193 ? -0.388 -12.275 4.337 1.00 90.75 193 HIS A CA 1
ATOM 1498 C C . HIS A 1 193 ? 0.226 -13.179 3.277 1.00 90.75 193 HIS A C 1
ATOM 1500 O O . HIS A 1 193 ? 0.902 -14.165 3.584 1.00 90.75 193 HIS A O 1
ATOM 1506 N N . VAL A 1 194 ? -0.015 -12.836 2.017 1.00 89.56 194 VAL A N 1
ATOM 1507 C CA . VAL A 1 194 ? 0.502 -13.574 0.868 1.00 89.56 194 VAL A CA 1
ATOM 1508 C C . VAL A 1 194 ? 1.234 -12.664 -0.081 1.00 89.56 194 VAL A C 1
ATOM 1510 O O . VAL A 1 194 ? 0.888 -11.505 -0.284 1.00 89.56 194 VAL A O 1
ATOM 1513 N N . THR A 1 195 ? 2.255 -13.234 -0.696 1.00 87.00 195 THR A N 1
ATOM 1514 C CA . THR A 1 195 ? 3.070 -12.530 -1.664 1.00 87.00 195 THR A CA 1
ATOM 1515 C C . THR A 1 195 ? 2.702 -12.979 -3.068 1.00 87.00 195 THR A C 1
ATOM 1517 O O . THR A 1 195 ? 2.860 -14.159 -3.393 1.00 87.00 195 THR A O 1
ATOM 1520 N N . ARG A 1 196 ? 2.231 -12.051 -3.907 1.00 86.19 196 ARG A N 1
ATOM 1521 C CA . ARG A 1 196 ? 1.873 -12.329 -5.307 1.00 86.19 196 ARG A CA 1
ATOM 1522 C C . ARG A 1 196 ? 2.481 -11.304 -6.263 1.00 86.19 196 ARG A C 1
ATOM 1524 O O . ARG A 1 196 ? 2.513 -10.121 -5.927 1.00 86.19 196 ARG A O 1
ATOM 1531 N N . PRO A 1 197 ? 2.978 -11.737 -7.437 1.00 85.12 197 PRO A N 1
ATOM 1532 C CA . PRO A 1 197 ? 3.365 -10.817 -8.496 1.00 85.12 197 PRO A CA 1
ATOM 1533 C C . PRO A 1 197 ? 2.166 -9.985 -8.947 1.00 85.12 197 PRO A C 1
ATOM 1535 O O . PRO A 1 197 ? 1.077 -10.524 -9.109 1.00 85.12 197 PRO A O 1
ATOM 1538 N N . ILE A 1 198 ? 2.383 -8.693 -9.155 1.00 86.94 198 ILE A N 1
ATOM 1539 C CA . ILE A 1 198 ? 1.334 -7.718 -9.477 1.00 86.94 198 ILE A CA 1
ATOM 1540 C C . ILE A 1 198 ? 1.858 -6.745 -10.533 1.00 86.94 198 ILE A C 1
ATOM 1542 O O . ILE A 1 198 ? 3.029 -6.392 -10.421 1.00 86.94 198 ILE A O 1
ATOM 1546 N N . PRO A 1 199 ? 1.043 -6.292 -11.505 1.00 89.06 199 PRO A N 1
ATOM 1547 C CA . PRO A 1 199 ? 1.442 -5.394 -12.594 1.00 89.06 199 PRO A CA 1
ATOM 1548 C C . PRO A 1 199 ? 1.615 -3.937 -12.130 1.00 89.06 199 PRO A C 1
ATOM 1550 O O . PRO A 1 199 ? 0.910 -3.030 -12.566 1.00 89.06 199 PRO A O 1
ATOM 1553 N N . PHE A 1 200 ? 2.521 -3.717 -11.180 1.00 87.44 200 PHE A N 1
ATOM 1554 C CA . PHE A 1 200 ? 2.680 -2.464 -10.453 1.00 87.44 200 PHE A CA 1
ATOM 1555 C C . PHE A 1 200 ? 4.150 -2.132 -10.199 1.00 87.44 200 PHE A C 1
ATOM 1557 O O . PHE A 1 200 ? 4.934 -2.984 -9.776 1.00 87.44 200 PHE A O 1
ATOM 1564 N N . CYS A 1 201 ? 4.513 -0.860 -10.343 1.00 86.25 201 CYS A N 1
ATOM 1565 C CA . CYS A 1 201 ? 5.804 -0.335 -9.910 1.00 86.25 201 CYS A CA 1
ATOM 1566 C C . CYS A 1 201 ? 5.692 1.083 -9.355 1.00 86.25 201 CYS A C 1
ATOM 1568 O O . CYS A 1 201 ? 4.758 1.819 -9.655 1.00 86.25 201 CYS A O 1
ATOM 1570 N N . VAL A 1 202 ? 6.676 1.490 -8.555 1.00 85.25 202 VAL A N 1
ATOM 1571 C CA . VAL A 1 202 ? 6.764 2.860 -8.041 1.00 85.25 202 VAL A CA 1
ATOM 1572 C C . VAL A 1 202 ? 7.653 3.688 -8.959 1.00 85.25 202 VAL A C 1
ATOM 1574 O O . VAL A 1 202 ? 8.857 3.433 -9.067 1.00 85.25 202 VAL A O 1
ATOM 1577 N N . VAL A 1 203 ? 7.071 4.708 -9.582 1.00 86.12 203 VAL A N 1
ATOM 1578 C CA . VAL A 1 203 ? 7.785 5.637 -10.454 1.00 86.12 203 VAL A CA 1
ATOM 1579 C C . VAL A 1 203 ? 8.772 6.454 -9.628 1.00 86.12 203 VAL A C 1
ATOM 1581 O O . VAL A 1 203 ? 8.440 6.988 -8.570 1.00 86.12 203 VAL A O 1
ATOM 1584 N N . THR A 1 204 ? 10.014 6.546 -10.097 1.00 79.31 204 THR A N 1
ATOM 1585 C CA . THR A 1 204 ? 11.058 7.311 -9.413 1.00 79.31 204 THR A CA 1
ATOM 1586 C C . THR A 1 204 ? 11.943 8.071 -10.390 1.00 79.31 204 THR A C 1
ATOM 1588 O O . THR A 1 204 ? 12.377 7.555 -11.417 1.00 79.31 204 THR A O 1
ATOM 1591 N N . ASP A 1 205 ? 12.274 9.301 -10.022 1.00 77.00 205 ASP A N 1
ATOM 1592 C CA . ASP A 1 205 ? 13.282 10.141 -10.667 1.00 77.00 205 ASP A CA 1
ATOM 1593 C C . ASP A 1 205 ? 14.669 10.003 -10.017 1.00 77.00 205 ASP A C 1
ATOM 1595 O O . ASP A 1 205 ? 15.679 10.327 -10.645 1.00 77.00 205 ASP A O 1
ATOM 1599 N N . ARG A 1 206 ? 14.724 9.465 -8.786 1.00 76.06 206 ARG A N 1
ATOM 1600 C CA . ARG A 1 206 ? 15.965 9.217 -8.041 1.00 76.06 206 ARG A CA 1
ATOM 1601 C C . ARG A 1 206 ? 16.975 8.410 -8.854 1.00 76.06 206 ARG A C 1
ATOM 1603 O O . ARG A 1 206 ? 16.629 7.543 -9.665 1.00 76.06 206 ARG A O 1
ATOM 1610 N N . ARG A 1 207 ? 18.248 8.686 -8.583 1.00 75.81 207 ARG A N 1
ATOM 1611 C CA . ARG A 1 207 ? 19.380 7.961 -9.154 1.00 75.81 207 ARG A CA 1
ATOM 1612 C C . ARG A 1 207 ? 19.745 6.782 -8.279 1.00 75.81 207 ARG A C 1
ATOM 1614 O O . ARG A 1 207 ? 19.782 6.895 -7.059 1.00 75.81 207 ARG A O 1
ATOM 1621 N N . TYR A 1 208 ? 20.041 5.676 -8.939 1.00 77.44 208 TYR A N 1
ATOM 1622 C CA . TYR A 1 208 ? 20.484 4.446 -8.311 1.00 77.44 208 TYR A CA 1
ATOM 1623 C C . TYR A 1 208 ? 21.717 3.961 -9.058 1.00 77.44 208 TYR A C 1
ATOM 1625 O O . TYR A 1 208 ? 21.774 4.048 -10.288 1.00 77.44 208 TYR A O 1
ATOM 1633 N N . ASN A 1 209 ? 22.699 3.468 -8.310 1.00 78.00 209 ASN A N 1
ATOM 1634 C CA . ASN A 1 209 ? 23.891 2.876 -8.898 1.00 78.00 209 ASN A CA 1
ATOM 1635 C C . ASN A 1 209 ? 23.525 1.581 -9.631 1.00 78.00 209 ASN A C 1
ATOM 1637 O O . ASN A 1 209 ? 22.631 0.844 -9.209 1.00 78.00 209 ASN A O 1
ATOM 1641 N N . PHE A 1 210 ? 24.222 1.321 -10.737 1.00 76.44 210 PHE A N 1
ATOM 1642 C CA . PHE A 1 210 ? 24.091 0.084 -11.496 1.00 76.44 210 PHE A CA 1
ATOM 1643 C C . PHE A 1 210 ? 25.481 -0.529 -11.749 1.00 76.44 210 PHE A C 1
ATOM 1645 O O . PHE A 1 210 ? 26.337 0.180 -12.285 1.00 76.44 210 PHE A O 1
ATOM 1652 N N . PRO A 1 211 ? 25.699 -1.821 -11.435 1.00 77.38 211 PRO A N 1
ATOM 1653 C CA . PRO A 1 211 ? 24.745 -2.743 -10.810 1.00 77.38 211 PRO A CA 1
ATOM 1654 C C . PRO A 1 211 ? 24.387 -2.324 -9.367 1.00 77.38 211 PRO A C 1
ATOM 1656 O O . PRO A 1 211 ? 25.198 -1.677 -8.703 1.00 77.38 211 PRO A O 1
ATOM 1659 N N . PRO A 1 212 ? 23.165 -2.627 -8.890 1.00 74.69 212 PRO A N 1
ATOM 1660 C CA . PRO A 1 212 ? 22.802 -2.397 -7.495 1.00 74.69 212 PRO A CA 1
ATOM 1661 C C . PRO A 1 212 ? 23.696 -3.233 -6.562 1.00 74.69 212 PRO A C 1
ATOM 1663 O O . PRO A 1 212 ? 24.064 -4.358 -6.897 1.00 74.69 212 PRO A O 1
ATOM 1666 N N . ALA A 1 213 ? 24.052 -2.669 -5.404 1.00 72.75 213 ALA A N 1
ATOM 1667 C CA . ALA A 1 213 ? 24.742 -3.393 -4.329 1.00 72.75 213 ALA A CA 1
ATOM 1668 C C . ALA A 1 213 ? 23.831 -4.479 -3.722 1.00 72.75 213 ALA A C 1
ATOM 1670 O O . ALA A 1 213 ? 22.642 -4.476 -4.007 1.00 72.75 213 ALA A O 1
ATOM 1671 N N . GLU A 1 214 ? 24.352 -5.349 -2.850 1.00 67.38 214 GLU A N 1
ATOM 1672 C CA . GLU A 1 214 ? 23.618 -6.477 -2.226 1.00 67.38 214 GLU A CA 1
ATOM 1673 C C . GLU A 1 214 ? 22.249 -6.083 -1.626 1.00 67.38 214 GLU A C 1
ATOM 1675 O O . GLU A 1 214 ? 21.282 -6.823 -1.752 1.00 67.38 214 GLU A O 1
ATOM 1680 N N . TYR A 1 215 ? 22.132 -4.868 -1.079 1.00 66.38 215 TYR A N 1
ATOM 1681 C CA . TYR A 1 215 ? 20.883 -4.298 -0.539 1.00 66.38 215 TYR A CA 1
ATOM 1682 C C . TYR A 1 215 ? 20.347 -3.118 -1.367 1.00 66.38 215 TYR A C 1
ATOM 1684 O O . TYR A 1 215 ? 19.579 -2.279 -0.894 1.00 66.38 215 TYR A O 1
ATOM 1692 N N . GLY A 1 216 ? 20.815 -2.996 -2.605 1.00 68.50 216 GLY A N 1
ATOM 1693 C CA . GLY A 1 216 ? 20.443 -1.945 -3.535 1.00 68.50 216 GLY A CA 1
ATOM 1694 C C . GLY A 1 216 ? 19.039 -2.147 -4.096 1.00 68.50 216 GLY A C 1
ATOM 1695 O O . GLY A 1 216 ? 18.525 -3.257 -4.197 1.00 68.50 216 GLY A O 1
ATOM 1696 N N . VAL A 1 217 ? 18.413 -1.047 -4.511 1.00 72.62 217 VAL A N 1
ATOM 1697 C CA . VAL A 1 217 ? 17.061 -1.078 -5.076 1.00 72.62 217 VAL A CA 1
ATOM 1698 C C . VAL A 1 217 ? 17.144 -1.181 -6.602 1.00 72.62 217 VAL A C 1
ATOM 1700 O O . VAL A 1 217 ? 17.628 -0.239 -7.239 1.00 72.62 217 VAL A O 1
ATOM 1703 N N . PRO A 1 218 ? 16.672 -2.277 -7.223 1.00 74.44 218 PRO A N 1
ATOM 1704 C CA . PRO A 1 218 ? 16.621 -2.370 -8.674 1.00 74.44 218 PRO A CA 1
ATOM 1705 C C . PRO A 1 218 ? 15.563 -1.411 -9.236 1.00 74.44 218 PRO A C 1
ATOM 1707 O O . PRO A 1 218 ? 14.475 -1.247 -8.677 1.00 74.44 218 PRO A O 1
ATOM 1710 N N . VAL A 1 219 ? 15.882 -0.792 -10.375 1.00 82.25 219 VAL A N 1
ATOM 1711 C CA . VAL A 1 219 ? 14.964 0.070 -11.133 1.00 82.25 219 VAL A CA 1
ATOM 1712 C C . VAL A 1 219 ? 14.675 -0.590 -12.472 1.00 82.25 219 VAL A C 1
ATOM 1714 O O . VAL A 1 219 ? 15.608 -0.877 -13.214 1.00 82.25 219 VAL A O 1
ATOM 1717 N N . ALA A 1 220 ? 13.411 -0.823 -12.801 1.00 83.06 220 ALA A N 1
ATOM 1718 C CA . ALA A 1 220 ? 12.980 -1.388 -14.074 1.00 83.06 220 ALA A CA 1
ATOM 1719 C C . ALA A 1 220 ? 12.627 -0.300 -15.102 1.00 83.06 220 ALA A C 1
ATOM 1721 O O . ALA A 1 220 ? 12.185 0.798 -14.748 1.00 83.06 220 ALA A O 1
ATOM 1722 N N . ALA A 1 221 ? 12.772 -0.613 -16.390 1.00 83.44 221 ALA A N 1
ATOM 1723 C CA . ALA A 1 221 ? 12.163 0.207 -17.430 1.00 83.44 221 ALA A CA 1
ATOM 1724 C C . ALA A 1 221 ? 10.640 -0.001 -17.405 1.00 83.44 221 ALA A C 1
ATOM 1726 O O . ALA A 1 221 ? 10.178 -1.138 -17.322 1.00 83.44 221 ALA A O 1
ATOM 1727 N N . MET A 1 222 ? 9.847 1.069 -17.505 1.00 86.50 222 MET A N 1
ATOM 1728 C CA . MET A 1 222 ? 8.375 0.950 -17.542 1.00 86.50 222 MET A CA 1
ATOM 1729 C C . MET A 1 222 ? 7.866 0.139 -18.744 1.00 86.50 222 MET A C 1
ATOM 1731 O O . MET A 1 222 ? 6.804 -0.457 -18.666 1.00 86.50 222 MET A O 1
ATOM 1735 N N . SER A 1 223 ? 8.640 0.067 -19.830 1.00 82.81 223 SER A N 1
ATOM 1736 C CA . SER A 1 223 ? 8.342 -0.739 -21.021 1.00 82.81 223 SER A CA 1
ATOM 1737 C C . SER A 1 223 ? 8.633 -2.240 -20.857 1.00 82.81 223 SER A C 1
ATOM 1739 O O . SER A 1 223 ? 8.606 -2.986 -21.837 1.00 82.81 223 SER A O 1
ATOM 1741 N N . SER A 1 224 ? 8.966 -2.706 -19.650 1.00 79.56 224 SER A N 1
ATOM 1742 C CA . SER A 1 224 ? 9.247 -4.124 -19.409 1.00 79.56 224 SER A CA 1
ATOM 1743 C C . SER A 1 224 ? 7.966 -4.950 -19.396 1.00 79.56 224 SER A C 1
ATOM 1745 O O . SER A 1 224 ? 7.000 -4.589 -18.739 1.00 79.56 224 SER A O 1
ATOM 1747 N N . SER A 1 225 ? 8.002 -6.117 -20.036 1.00 72.81 225 SER A N 1
ATOM 1748 C CA . SER A 1 225 ? 6.891 -7.072 -20.177 1.00 72.81 225 SER A CA 1
ATOM 1749 C C . SER A 1 225 ? 6.564 -7.882 -18.910 1.00 72.81 225 SER A C 1
ATOM 1751 O O . SER A 1 225 ? 5.959 -8.945 -18.998 1.00 72.81 225 SER A O 1
ATOM 1753 N N . GLY A 1 226 ? 7.019 -7.438 -17.739 1.00 74.75 226 GLY A N 1
ATOM 1754 C CA . GLY A 1 226 ? 6.854 -8.152 -16.474 1.00 74.75 226 GLY A CA 1
ATOM 1755 C C . GLY A 1 226 ? 5.843 -7.468 -15.558 1.00 74.75 226 GLY A C 1
ATOM 1756 O O . GLY A 1 226 ? 5.524 -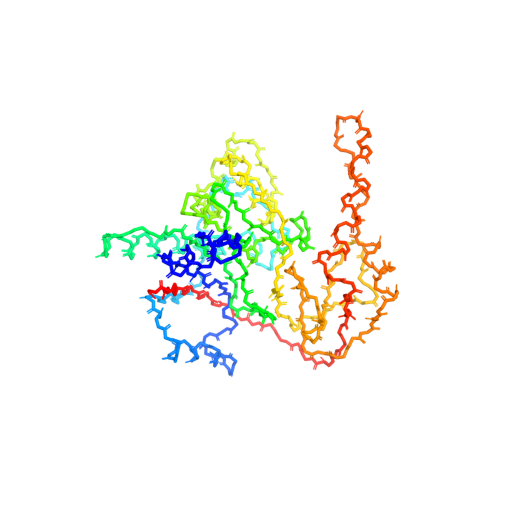6.300 -15.761 1.00 74.75 226 GLY A O 1
ATOM 1757 N N . PRO A 1 227 ? 5.399 -8.148 -14.490 1.00 78.81 227 PRO A N 1
ATOM 1758 C CA . PRO A 1 227 ? 4.532 -7.535 -13.489 1.00 78.81 227 PRO A CA 1
ATOM 1759 C C . PRO A 1 227 ? 5.219 -6.349 -12.783 1.00 78.81 227 PRO A C 1
ATOM 1761 O O . PRO A 1 227 ? 4.556 -5.452 -12.293 1.00 78.81 227 PRO A O 1
ATOM 1764 N N . LEU A 1 228 ? 6.556 -6.279 -12.746 1.00 81.94 228 LEU A N 1
ATOM 1765 C CA . LEU A 1 228 ? 7.340 -5.278 -11.995 1.00 81.94 228 LEU A CA 1
ATOM 1766 C C . LEU A 1 228 ? 7.201 -5.399 -10.464 1.00 81.94 228 LEU A C 1
ATOM 1768 O O . LEU A 1 228 ? 8.166 -5.131 -9.753 1.00 81.94 228 LEU A O 1
ATOM 1772 N N . SER A 1 229 ? 6.068 -5.884 -9.953 1.00 81.31 229 SER A N 1
ATOM 1773 C CA . SER A 1 229 ? 5.879 -6.431 -8.606 1.00 81.31 229 SER A CA 1
ATOM 1774 C C . SER A 1 229 ? 6.366 -5.544 -7.455 1.00 81.31 229 SER A C 1
ATOM 1776 O O . SER A 1 229 ? 7.000 -6.014 -6.508 1.00 81.31 229 SER A O 1
ATOM 1778 N N . GLY A 1 230 ? 6.062 -4.249 -7.525 1.00 76.38 230 GLY A N 1
ATOM 1779 C CA . GLY A 1 230 ? 6.432 -3.262 -6.511 1.00 76.38 230 GLY A CA 1
ATOM 1780 C C . GLY A 1 230 ? 7.840 -2.688 -6.664 1.00 76.38 230 GLY A C 1
ATOM 1781 O O . GLY A 1 230 ? 8.217 -1.839 -5.858 1.00 76.38 230 GLY A O 1
ATOM 1782 N N . ALA A 1 231 ? 8.605 -3.087 -7.688 1.00 79.12 231 ALA A N 1
ATOM 1783 C CA . ALA A 1 231 ? 9.915 -2.513 -7.988 1.00 79.12 231 ALA A CA 1
ATOM 1784 C C . ALA A 1 231 ? 9.842 -0.997 -8.231 1.00 79.12 231 ALA A C 1
ATOM 1786 O O . ALA A 1 231 ? 8.785 -0.424 -8.509 1.00 79.12 231 ALA A O 1
ATOM 1787 N N . LYS A 1 232 ? 10.997 -0.330 -8.175 1.00 84.62 232 LYS A N 1
ATOM 1788 C CA . LYS A 1 232 ? 11.115 1.021 -8.728 1.00 84.62 232 LYS A CA 1
ATOM 1789 C C . LYS A 1 232 ? 11.094 0.957 -10.250 1.00 84.62 232 LYS A C 1
ATOM 1791 O O . LYS A 1 232 ? 11.631 0.016 -10.826 1.00 84.62 232 LYS A O 1
ATOM 1796 N N . CYS A 1 233 ? 10.530 1.963 -10.908 1.00 84.62 233 CYS A N 1
ATOM 1797 C CA . CYS A 1 233 ? 10.517 2.036 -12.365 1.00 84.62 233 CYS A CA 1
ATOM 1798 C C . CYS A 1 233 ? 10.613 3.466 -12.893 1.00 84.62 233 CYS A C 1
ATOM 1800 O O . CYS A 1 233 ? 10.372 4.429 -12.162 1.00 84.62 233 CYS A O 1
ATOM 1802 N N . ARG A 1 234 ? 10.982 3.608 -14.170 1.00 86.81 234 ARG A N 1
ATOM 1803 C CA . ARG A 1 234 ? 10.956 4.890 -14.891 1.00 86.81 234 ARG A CA 1
ATOM 1804 C C . ARG A 1 234 ? 10.930 4.695 -16.415 1.00 86.81 234 ARG A C 1
ATOM 1806 O O . ARG A 1 234 ? 11.312 3.620 -16.890 1.00 86.81 234 ARG A O 1
ATOM 1813 N N . PRO A 1 235 ? 10.500 5.703 -17.197 1.00 85.19 235 PRO A N 1
ATOM 1814 C CA . PRO A 1 235 ? 10.485 5.612 -18.653 1.00 85.19 235 PRO A CA 1
ATOM 1815 C C . PRO A 1 235 ? 11.909 5.824 -19.176 1.00 85.19 235 PRO A C 1
ATOM 1817 O O . PRO A 1 235 ? 12.393 6.950 -19.285 1.00 85.19 235 PRO A O 1
ATOM 1820 N N . CYS A 1 236 ? 12.629 4.731 -19.417 1.00 76.38 236 CYS A N 1
ATOM 1821 C CA . CYS A 1 236 ? 14.040 4.763 -19.784 1.00 76.38 236 CYS A CA 1
ATOM 1822 C C . CYS A 1 236 ? 14.402 3.634 -20.764 1.00 76.38 236 CYS A C 1
ATOM 1824 O O . CYS A 1 236 ? 13.710 2.613 -20.809 1.00 76.38 236 CYS A O 1
ATOM 1826 N N . PRO A 1 237 ? 15.541 3.755 -21.465 1.00 78.38 237 PRO A N 1
ATOM 1827 C CA . PRO A 1 237 ? 16.233 2.611 -22.046 1.00 78.38 237 PRO A CA 1
ATOM 1828 C C . PRO A 1 237 ? 16.865 1.739 -20.950 1.00 78.38 237 PRO A C 1
ATOM 1830 O O . PRO A 1 237 ? 17.521 2.262 -20.043 1.00 78.38 237 PRO A O 1
ATOM 1833 N N . ALA A 1 238 ? 16.689 0.420 -21.058 1.00 78.19 238 ALA A N 1
ATOM 1834 C CA . ALA A 1 238 ? 17.249 -0.549 -20.121 1.00 78.19 238 ALA A CA 1
ATOM 1835 C C . ALA A 1 238 ? 18.788 -0.600 -20.213 1.00 78.19 238 ALA A C 1
ATOM 1837 O O . ALA A 1 238 ? 19.347 -0.708 -21.303 1.00 78.19 238 ALA A O 1
ATOM 1838 N N . ALA A 1 239 ? 19.473 -0.565 -19.071 1.00 77.25 239 ALA A N 1
ATOM 1839 C CA . ALA A 1 239 ? 20.926 -0.693 -18.969 1.00 77.25 239 ALA A CA 1
ATOM 1840 C C . ALA A 1 239 ? 21.391 -2.155 -19.094 1.00 77.25 239 ALA A C 1
ATOM 1842 O O . ALA A 1 239 ? 22.555 -2.414 -19.389 1.00 77.25 239 ALA A O 1
ATOM 1843 N N . CYS A 1 240 ? 20.492 -3.109 -18.840 1.00 77.00 240 CYS A N 1
ATOM 1844 C CA . CYS A 1 240 ? 20.757 -4.542 -18.823 1.00 77.00 240 CYS A CA 1
ATOM 1845 C C . CYS A 1 240 ? 19.484 -5.307 -19.223 1.00 77.00 240 CYS A C 1
ATOM 1847 O O . CYS A 1 240 ? 18.376 -4.969 -18.807 1.00 77.00 240 CYS A O 1
ATOM 1849 N N . SER A 1 241 ? 19.618 -6.342 -20.056 1.00 73.88 241 SER A N 1
ATOM 1850 C CA . SER A 1 241 ? 18.481 -7.151 -20.513 1.00 73.88 241 SER A CA 1
ATOM 1851 C C . SER A 1 241 ? 18.833 -8.637 -20.622 1.00 73.88 241 SER A C 1
ATOM 1853 O O . SER A 1 241 ? 20.006 -9.013 -20.682 1.00 73.88 241 SER A O 1
ATOM 1855 N N . GLY A 1 242 ? 17.806 -9.493 -20.586 1.00 75.81 242 GLY A N 1
ATOM 1856 C CA . GLY A 1 242 ? 17.953 -10.941 -20.738 1.00 75.81 242 GLY A CA 1
ATOM 1857 C C . GLY A 1 242 ? 18.857 -11.576 -19.662 1.00 75.81 242 GLY A C 1
ATOM 1858 O O . GLY A 1 242 ? 18.671 -11.295 -18.475 1.00 75.81 242 GLY A O 1
ATOM 1859 N N . PRO A 1 243 ? 19.848 -12.411 -20.037 1.00 77.25 243 PRO A N 1
ATOM 1860 C CA . PRO A 1 243 ? 20.705 -13.136 -19.089 1.00 77.25 243 PRO A CA 1
ATOM 1861 C C . PRO A 1 243 ? 21.470 -12.252 -18.094 1.00 77.25 243 PRO A C 1
ATOM 1863 O O . PRO A 1 243 ? 21.711 -12.666 -16.959 1.00 77.25 243 PRO A O 1
ATOM 1866 N N . CYS A 1 244 ? 21.812 -11.017 -18.486 1.00 77.44 244 CYS A N 1
ATOM 1867 C CA . CYS A 1 244 ? 22.456 -10.042 -17.602 1.00 77.44 244 CYS A CA 1
ATOM 1868 C C . CYS A 1 244 ? 21.625 -9.809 -16.326 1.00 77.44 244 CYS A C 1
ATOM 1870 O O . CYS A 1 244 ? 22.170 -9.634 -15.237 1.00 77.44 244 CYS A O 1
ATOM 1872 N N . VAL A 1 245 ? 20.298 -9.884 -16.435 1.00 74.81 245 VAL A N 1
ATOM 1873 C CA . VAL A 1 245 ? 19.399 -9.566 -15.331 1.00 74.81 245 VAL A CA 1
ATOM 1874 C C . VAL A 1 245 ? 19.336 -10.695 -14.319 1.00 74.81 245 VAL A C 1
ATOM 1876 O O . VAL A 1 245 ? 19.359 -10.430 -13.124 1.00 74.81 245 VAL A O 1
ATOM 1879 N N . ALA A 1 246 ? 19.323 -11.947 -14.778 1.00 73.56 246 ALA A N 1
ATOM 1880 C CA . ALA A 1 246 ? 19.394 -13.100 -13.886 1.00 73.56 246 ALA A CA 1
ATOM 1881 C C . ALA A 1 246 ? 20.667 -13.052 -13.024 1.00 73.56 246 ALA A C 1
ATOM 1883 O O . ALA A 1 246 ? 20.613 -13.342 -11.832 1.00 73.56 246 ALA A O 1
ATOM 1884 N N . LYS A 1 247 ? 21.790 -12.603 -13.605 1.00 75.56 247 LYS A N 1
ATOM 1885 C CA . LYS A 1 247 ? 23.055 -12.403 -12.885 1.00 75.56 247 LYS A CA 1
ATOM 1886 C C . LYS A 1 247 ? 22.966 -11.284 -11.841 1.00 75.56 247 LYS A C 1
ATOM 1888 O O . LYS A 1 247 ? 23.431 -11.472 -10.724 1.00 75.56 247 LYS A O 1
ATOM 1893 N N . VAL A 1 248 ? 22.371 -10.140 -12.191 1.00 74.44 248 VAL A N 1
ATOM 1894 C CA . VAL A 1 248 ? 22.206 -9.001 -11.268 1.00 74.44 248 VAL A CA 1
ATOM 1895 C C . VAL A 1 248 ? 21.225 -9.336 -10.144 1.00 74.44 248 VAL A C 1
ATOM 1897 O O . VAL A 1 248 ? 21.553 -9.156 -8.980 1.00 74.44 248 VAL A O 1
ATOM 1900 N N . MET A 1 249 ? 20.046 -9.868 -10.476 1.00 70.88 249 MET A N 1
ATOM 1901 C CA . MET A 1 249 ? 19.016 -10.223 -9.494 1.00 70.88 249 MET A CA 1
ATOM 1902 C C . MET A 1 249 ? 19.463 -11.363 -8.577 1.00 70.88 249 MET A C 1
ATOM 1904 O O . MET A 1 249 ? 19.134 -11.348 -7.397 1.00 70.88 249 MET A O 1
ATOM 1908 N N . GLY A 1 250 ? 20.253 -12.316 -9.084 1.00 64.19 250 GLY A N 1
ATOM 1909 C CA . GLY A 1 250 ? 20.853 -13.368 -8.262 1.00 64.19 250 GLY A CA 1
ATOM 1910 C C . GLY A 1 250 ? 21.864 -12.857 -7.227 1.00 64.19 250 GLY A C 1
ATOM 1911 O O . GLY A 1 250 ? 22.147 -13.572 -6.274 1.00 64.19 250 GLY A O 1
ATOM 1912 N N . GLY A 1 251 ? 22.391 -11.637 -7.389 1.00 59.91 251 GLY A N 1
ATOM 1913 C CA . GLY A 1 251 ? 23.275 -10.978 -6.420 1.00 59.91 251 GLY A CA 1
ATOM 1914 C C . GLY A 1 251 ? 22.562 -10.079 -5.401 1.00 59.91 251 GLY A C 1
ATOM 1915 O O . GLY A 1 251 ? 23.234 -9.514 -4.545 1.00 59.91 251 GLY A O 1
ATOM 1916 N N . LEU A 1 252 ? 21.235 -9.925 -5.505 1.00 57.75 252 LEU A N 1
ATOM 1917 C CA . LEU A 1 252 ? 20.402 -9.098 -4.616 1.00 57.75 252 LEU A CA 1
ATOM 1918 C C . LEU A 1 252 ? 19.621 -9.913 -3.575 1.00 57.75 252 LEU A C 1
ATOM 1920 O O . LEU A 1 252 ? 18.902 -9.337 -2.761 1.00 57.75 252 LEU A O 1
ATOM 1924 N N . GLU A 1 253 ? 19.696 -11.247 -3.617 1.00 52.34 253 GLU A N 1
ATOM 1925 C CA . GLU A 1 253 ? 19.085 -12.067 -2.571 1.00 52.34 253 GLU A CA 1
ATOM 1926 C C . GLU A 1 253 ? 19.971 -12.019 -1.318 1.00 52.34 253 GLU A C 1
ATOM 1928 O O . GLU A 1 253 ? 21.156 -12.357 -1.408 1.00 52.34 253 GLU A O 1
ATOM 1933 N N . PRO A 1 254 ? 19.419 -11.675 -0.138 1.00 42.09 254 PRO A N 1
ATOM 1934 C CA . PRO A 1 254 ? 20.120 -11.912 1.110 1.00 42.09 254 PRO A CA 1
ATOM 1935 C C . PRO A 1 254 ? 20.470 -13.397 1.168 1.00 42.09 254 PRO A C 1
ATOM 1937 O O . PRO A 1 254 ? 19.604 -14.256 0.950 1.00 42.09 254 PRO A O 1
ATOM 1940 N N . ARG A 1 255 ? 21.723 -13.726 1.496 1.00 36.03 255 ARG A N 1
ATOM 1941 C CA . ARG A 1 255 ? 22.021 -15.067 2.006 1.00 36.03 255 ARG A CA 1
ATOM 1942 C C . ARG A 1 255 ? 21.077 -15.280 3.177 1.00 36.03 255 ARG A C 1
ATOM 1944 O O . ARG A 1 255 ? 21.134 -14.508 4.124 1.00 36.03 255 ARG A O 1
ATOM 1951 N N . VAL A 1 256 ? 20.188 -16.266 3.052 1.00 36.75 256 VAL A N 1
ATOM 1952 C CA . VAL A 1 256 ? 19.208 -16.649 4.072 1.00 36.75 256 VAL A CA 1
ATOM 1953 C C . VAL A 1 256 ? 19.867 -16.531 5.441 1.00 36.75 256 VAL A C 1
ATOM 1955 O O . VAL A 1 256 ? 20.767 -17.311 5.760 1.00 36.75 256 VAL A O 1
ATOM 1958 N N . GLU A 1 257 ? 19.459 -15.523 6.209 1.00 31.83 257 GLU A N 1
ATOM 1959 C CA . GLU A 1 257 ? 19.837 -15.420 7.604 1.00 31.83 257 GLU A CA 1
ATOM 1960 C C . GLU A 1 257 ? 19.298 -16.688 8.261 1.00 31.83 257 GLU A C 1
ATOM 1962 O O . GLU A 1 257 ? 18.113 -17.014 8.141 1.00 31.83 257 GLU A O 1
ATOM 1967 N N . LEU A 1 258 ? 20.205 -17.487 8.829 1.00 29.31 258 LEU A N 1
ATOM 1968 C CA . LEU A 1 258 ? 19.812 -18.601 9.670 1.00 29.31 258 LEU A CA 1
ATOM 1969 C C . LEU A 1 258 ? 18.978 -18.004 10.802 1.00 29.31 258 LEU A C 1
ATOM 1971 O O . LEU A 1 258 ? 19.535 -17.420 11.731 1.00 29.31 258 LEU A O 1
ATOM 1975 N N . ASP A 1 259 ? 17.658 -18.184 10.753 1.00 33.31 259 ASP A N 1
ATOM 1976 C CA . ASP A 1 259 ? 16.859 -18.105 11.967 1.00 33.31 259 ASP A CA 1
ATOM 1977 C C . ASP A 1 259 ? 17.548 -18.994 13.010 1.00 33.31 259 ASP A C 1
ATOM 1979 O O . ASP A 1 259 ? 17.992 -20.107 12.705 1.00 33.31 259 ASP A O 1
ATOM 1983 N N . ARG A 1 260 ? 17.656 -18.489 14.242 1.00 37.19 260 ARG A N 1
ATOM 1984 C CA . ARG A 1 260 ? 18.305 -19.118 15.411 1.00 37.19 260 ARG A CA 1
ATOM 1985 C C . ARG A 1 260 ? 17.681 -20.461 15.853 1.00 37.19 260 ARG A C 1
ATOM 1987 O O . ARG A 1 260 ? 17.843 -20.879 16.992 1.00 37.19 260 ARG A O 1
ATOM 1994 N N . LEU A 1 261 ? 17.000 -21.168 14.960 1.00 36.53 261 LEU A N 1
ATOM 1995 C CA . LEU A 1 261 ? 16.520 -22.536 15.097 1.00 36.53 261 LEU A CA 1
ATOM 1996 C C . LEU A 1 261 ? 17.103 -23.345 13.934 1.00 36.53 261 LEU A C 1
ATOM 1998 O O . LEU A 1 261 ? 16.484 -23.491 12.883 1.00 36.53 261 LEU A O 1
ATOM 2002 N N . GLY A 1 262 ? 18.339 -23.818 14.108 1.00 30.58 262 GLY A N 1
ATOM 2003 C CA . GLY A 1 262 ? 19.148 -24.475 13.082 1.00 30.58 262 GLY A CA 1
ATOM 2004 C C . GLY A 1 262 ? 18.502 -25.701 12.429 1.00 30.58 262 GLY A C 1
ATOM 2005 O O . GLY A 1 262 ? 18.812 -26.835 12.782 1.00 30.58 262 GLY A O 1
ATOM 2006 N N . GLN A 1 263 ? 17.678 -25.489 11.404 1.00 31.97 263 GLN A N 1
ATOM 2007 C CA . GLN A 1 263 ? 17.237 -26.537 10.489 1.00 31.97 263 GLN A CA 1
ATOM 2008 C C . GLN A 1 263 ? 17.292 -26.039 9.043 1.00 31.97 263 GLN A C 1
ATOM 2010 O O . GLN A 1 263 ? 16.555 -25.148 8.621 1.00 31.97 263 GLN A O 1
ATOM 2015 N N . ARG A 1 264 ? 18.172 -26.660 8.247 1.00 30.98 264 ARG A N 1
ATOM 2016 C CA . ARG A 1 264 ? 18.189 -26.504 6.788 1.00 30.98 264 ARG A CA 1
ATOM 2017 C C . ARG A 1 264 ? 16.874 -27.045 6.231 1.00 30.98 264 ARG A C 1
ATOM 2019 O O . ARG A 1 264 ? 16.672 -28.254 6.215 1.00 30.98 264 ARG A O 1
ATOM 2026 N N . ASN A 1 265 ? 16.000 -26.171 5.734 1.00 36.16 265 ASN A N 1
ATOM 2027 C CA . ASN A 1 265 ? 14.789 -26.593 5.034 1.00 36.16 265 ASN A CA 1
ATOM 2028 C C . ASN A 1 265 ? 15.032 -26.614 3.508 1.00 36.16 265 ASN A C 1
ATOM 2030 O O . ASN A 1 265 ? 15.055 -25.552 2.878 1.00 36.16 265 ASN A O 1
ATOM 2034 N N . PRO A 1 266 ? 15.170 -27.789 2.863 1.00 32.91 266 PRO A N 1
ATOM 2035 C CA . PRO A 1 266 ? 15.405 -27.899 1.417 1.00 32.91 266 PRO A CA 1
ATOM 2036 C C . PRO A 1 266 ? 14.260 -27.341 0.548 1.00 32.91 266 PRO A C 1
ATOM 2038 O O . PRO A 1 266 ? 14.421 -27.177 -0.663 1.00 32.91 266 PRO A O 1
ATOM 2041 N N . ARG A 1 267 ? 13.111 -26.967 1.137 1.00 36.47 267 ARG A N 1
ATOM 2042 C CA . ARG A 1 267 ? 12.032 -26.242 0.440 1.00 36.47 267 ARG A CA 1
ATOM 2043 C C . ARG A 1 267 ? 12.357 -24.763 0.165 1.00 36.47 267 ARG A C 1
ATOM 2045 O O . ARG A 1 267 ? 11.722 -24.178 -0.714 1.00 36.47 267 ARG A O 1
ATOM 2052 N N . ALA A 1 268 ? 13.345 -24.169 0.842 1.00 35.12 268 ALA A N 1
ATOM 2053 C CA . ALA A 1 268 ? 13.753 -22.774 0.634 1.00 35.12 268 ALA A CA 1
ATOM 2054 C C . ALA A 1 268 ? 14.407 -22.544 -0.744 1.00 35.12 268 ALA A C 1
ATOM 2056 O O . ALA A 1 268 ? 14.093 -21.564 -1.417 1.00 35.12 268 ALA A O 1
ATOM 2057 N N . LEU A 1 269 ? 15.188 -23.510 -1.247 1.00 29.94 269 LEU A N 1
ATOM 2058 C CA . LEU A 1 269 ? 15.816 -23.433 -2.577 1.00 29.94 269 LEU A CA 1
ATOM 2059 C C . LEU A 1 269 ? 14.789 -23.363 -3.727 1.00 29.94 269 LEU A C 1
ATOM 2061 O O . LEU A 1 269 ? 15.039 -22.762 -4.772 1.00 29.94 269 LEU A O 1
ATOM 2065 N N . ARG A 1 270 ? 13.599 -23.956 -3.542 1.00 31.19 270 ARG A N 1
ATOM 2066 C CA . ARG A 1 270 ? 12.497 -23.868 -4.518 1.00 31.19 270 ARG A CA 1
ATOM 2067 C C . ARG A 1 270 ? 11.781 -22.509 -4.490 1.00 31.19 270 ARG A C 1
ATOM 2069 O O . ARG A 1 270 ? 11.131 -22.176 -5.481 1.00 31.19 270 ARG A O 1
ATOM 2076 N N . ARG A 1 271 ? 11.901 -21.720 -3.410 1.00 34.47 271 ARG A N 1
ATOM 2077 C CA . ARG A 1 271 ? 11.354 -20.352 -3.323 1.00 34.47 271 ARG A CA 1
ATOM 2078 C C . ARG A 1 271 ? 12.222 -19.324 -4.072 1.00 34.47 271 ARG A C 1
ATOM 2080 O O . ARG A 1 271 ? 11.628 -18.512 -4.775 1.00 34.47 271 ARG A O 1
ATOM 2087 N N . SER A 1 272 ? 13.561 -19.432 -4.074 1.00 32.62 272 SER A N 1
ATOM 2088 C CA . SER A 1 272 ? 14.453 -18.541 -4.866 1.00 32.62 272 SER A CA 1
ATOM 2089 C C . SER A 1 272 ? 14.150 -18.563 -6.372 1.00 32.62 272 SER A C 1
ATOM 2091 O O . SER A 1 272 ? 14.096 -17.526 -7.026 1.00 32.62 272 SER A O 1
ATOM 2093 N N . ARG A 1 273 ? 13.808 -19.726 -6.956 1.00 31.89 273 ARG A N 1
ATOM 2094 C CA . ARG A 1 273 ? 13.379 -19.786 -8.374 1.00 31.89 273 ARG A CA 1
ATOM 2095 C C . ARG A 1 273 ? 12.047 -19.070 -8.652 1.00 31.89 273 ARG A C 1
ATOM 2097 O O . ARG A 1 273 ? 11.770 -18.760 -9.809 1.00 31.89 273 ARG A O 1
ATOM 2104 N N . ARG A 1 274 ? 11.206 -18.821 -7.639 1.00 35.34 274 ARG A N 1
ATOM 2105 C CA . ARG A 1 274 ? 9.923 -18.108 -7.801 1.00 35.34 274 ARG A CA 1
ATOM 2106 C C . ARG A 1 274 ? 10.065 -16.588 -7.704 1.00 35.34 274 ARG A C 1
ATOM 2108 O O . ARG A 1 274 ? 9.293 -15.908 -8.368 1.00 35.34 274 ARG A O 1
ATOM 2115 N N . VAL A 1 275 ? 11.049 -16.058 -6.973 1.00 36.91 275 VAL A N 1
ATOM 2116 C CA . VAL A 1 275 ? 11.309 -14.603 -6.894 1.00 36.91 275 VAL A CA 1
ATOM 2117 C C . VAL A 1 275 ? 11.764 -14.060 -8.254 1.00 36.91 275 VAL A C 1
ATOM 2119 O O . VAL A 1 275 ? 11.194 -13.088 -8.743 1.00 36.91 275 VAL A O 1
ATOM 2122 N N . GLY A 1 276 ? 12.665 -14.770 -8.947 1.00 35.72 276 GLY A N 1
ATOM 2123 C CA . GLY A 1 276 ? 13.032 -14.456 -10.336 1.00 35.72 276 GLY A CA 1
ATOM 2124 C C . GLY A 1 276 ? 11.872 -14.579 -11.338 1.00 35.72 276 GLY A C 1
ATOM 2125 O O . GLY A 1 276 ? 11.808 -13.814 -12.293 1.00 35.72 276 GLY A O 1
ATOM 2126 N N . ARG A 1 277 ? 10.904 -15.479 -11.101 1.00 40.56 277 ARG A N 1
ATOM 2127 C CA . ARG A 1 277 ? 9.670 -15.578 -11.913 1.00 40.56 277 ARG A CA 1
ATOM 2128 C C . ARG A 1 277 ? 8.655 -14.475 -11.605 1.00 40.56 277 ARG A C 1
ATOM 2130 O O . ARG A 1 277 ? 7.875 -14.118 -12.479 1.00 40.56 277 ARG A O 1
ATOM 2137 N N . GLY A 1 278 ? 8.670 -13.918 -10.393 1.00 38.62 278 GLY A N 1
ATOM 2138 C CA . GLY A 1 278 ? 7.769 -12.848 -9.957 1.00 38.62 278 GLY A CA 1
ATOM 2139 C C . GLY A 1 278 ? 8.082 -11.471 -10.541 1.00 38.62 278 GLY A C 1
ATOM 2140 O O . GLY A 1 278 ? 7.298 -10.551 -10.349 1.00 38.62 278 GLY A O 1
ATOM 2141 N N . LEU A 1 279 ? 9.192 -11.327 -11.264 1.00 41.75 279 LEU A N 1
ATOM 2142 C CA . LEU A 1 279 ? 9.532 -10.143 -12.057 1.00 41.75 279 LEU A CA 1
ATOM 2143 C C . LEU A 1 279 ? 9.358 -10.395 -13.576 1.00 41.75 279 LEU A C 1
ATOM 2145 O O . LEU A 1 279 ? 9.589 -9.490 -14.375 1.00 41.75 279 LEU A O 1
ATOM 2149 N N . GLY A 1 280 ? 8.893 -11.594 -13.963 1.00 34.34 280 GLY A N 1
ATOM 2150 C CA . GLY A 1 280 ? 8.760 -12.066 -15.346 1.00 34.34 280 GLY A CA 1
ATOM 2151 C C . GLY A 1 280 ? 10.035 -12.728 -15.888 1.00 34.34 280 GLY A C 1
ATOM 2152 O O . GLY A 1 280 ? 11.138 -12.457 -15.424 1.00 34.34 280 GLY A O 1
ATOM 2153 N N . GLU A 1 281 ? 9.905 -13.562 -16.929 1.00 34.81 281 GLU A N 1
ATOM 2154 C CA . GLU A 1 281 ? 11.038 -14.135 -17.699 1.00 34.81 281 GLU A CA 1
ATOM 2155 C C . GLU A 1 281 ? 11.877 -13.060 -18.426 1.00 34.81 281 GLU A C 1
ATOM 2157 O O . GLU A 1 281 ? 12.900 -13.337 -19.048 1.00 34.81 281 GLU A O 1
ATOM 2162 N N . THR A 1 282 ? 11.459 -11.800 -18.316 1.00 32.59 282 THR A N 1
ATOM 2163 C CA . THR A 1 282 ? 12.104 -10.609 -18.860 1.00 32.59 282 THR A CA 1
ATOM 2164 C C . THR A 1 282 ? 11.979 -9.455 -17.868 1.00 32.59 282 THR A C 1
ATOM 2166 O O . THR A 1 282 ? 11.175 -8.541 -18.024 1.00 32.59 282 THR A O 1
ATOM 2169 N N . VAL A 1 283 ? 12.836 -9.448 -16.852 1.00 33.88 283 VAL A N 1
ATOM 2170 C CA . VAL A 1 283 ? 13.081 -8.251 -16.040 1.00 33.88 283 VAL A CA 1
ATOM 2171 C C . VAL A 1 283 ? 13.947 -7.298 -16.873 1.00 33.88 283 VAL A C 1
ATOM 2173 O O . VAL A 1 283 ? 15.163 -7.311 -16.763 1.00 33.88 283 VAL A O 1
ATOM 2176 N N . ARG A 1 284 ? 13.390 -6.516 -17.800 1.00 35.88 284 ARG A N 1
ATOM 2177 C CA . ARG A 1 284 ? 14.204 -5.570 -18.595 1.00 35.88 284 ARG A CA 1
ATOM 2178 C C . ARG A 1 284 ? 14.624 -4.395 -17.677 1.00 35.88 284 ARG A C 1
ATOM 2180 O O . ARG A 1 284 ? 13.828 -3.522 -17.347 1.00 35.88 284 ARG A O 1
ATOM 2187 N N . SER A 1 285 ? 15.852 -4.420 -17.152 1.00 41.62 285 SER A N 1
ATOM 2188 C CA . SER A 1 285 ? 16.268 -3.667 -15.955 1.00 41.62 285 SER A CA 1
ATOM 2189 C C . SER A 1 285 ? 17.238 -2.499 -16.217 1.00 41.62 285 SER A C 1
ATOM 2191 O O . SER A 1 285 ? 17.984 -2.468 -17.194 1.00 41.62 285 SER A O 1
ATOM 2193 N N . GLY A 1 286 ? 17.247 -1.547 -15.277 1.00 45.81 286 GLY A N 1
ATOM 2194 C CA . GLY A 1 286 ? 18.220 -0.465 -15.078 1.00 45.81 286 GLY A CA 1
ATOM 2195 C C . GLY A 1 286 ? 18.003 0.758 -15.967 1.00 45.81 286 GLY A C 1
ATOM 2196 O O . GLY A 1 286 ? 17.885 0.622 -17.170 1.00 45.81 286 GLY A O 1
ATOM 2197 N N . CYS A 1 287 ? 18.003 1.969 -15.410 1.00 39.91 287 CYS A N 1
ATOM 2198 C CA . CYS A 1 287 ? 17.713 3.198 -16.158 1.00 39.91 287 CYS A CA 1
ATOM 2199 C C . CYS A 1 287 ? 18.784 4.275 -15.942 1.00 39.91 287 CYS A C 1
ATOM 2201 O O . CYS A 1 287 ? 19.016 4.672 -14.802 1.00 39.91 287 CYS A O 1
ATOM 2203 N N . ARG A 1 288 ? 19.384 4.818 -17.014 1.00 41.78 288 ARG A N 1
ATOM 2204 C CA . ARG A 1 288 ? 20.273 6.004 -16.957 1.00 41.78 288 ARG A CA 1
ATOM 2205 C C . ARG A 1 288 ? 19.559 7.265 -17.472 1.00 41.78 288 ARG A C 1
ATOM 2207 O O . ARG A 1 288 ? 18.997 7.197 -18.560 1.00 41.78 288 ARG A O 1
ATOM 2214 N N . ARG A 1 289 ? 19.655 8.413 -16.764 1.00 48.53 289 ARG A N 1
ATOM 2215 C CA . ARG A 1 289 ? 19.761 9.779 -17.362 1.00 48.53 289 ARG A CA 1
ATOM 2216 C C . ARG A 1 289 ? 19.901 10.953 -16.360 1.00 48.53 289 ARG A C 1
ATOM 2218 O O . ARG A 1 289 ? 19.249 10.932 -15.320 1.00 48.53 289 ARG A O 1
ATOM 2225 N N . GLY A 1 290 ? 20.676 11.969 -16.791 1.00 37.66 290 GLY A N 1
ATOM 2226 C CA . GLY A 1 290 ? 20.442 13.439 -16.743 1.00 37.66 290 GLY A CA 1
ATOM 2227 C C . GLY A 1 290 ? 20.511 14.184 -15.402 1.00 37.66 290 GLY A C 1
ATOM 2228 O O . GLY A 1 290 ? 19.735 13.871 -14.505 1.00 37.66 290 GLY A O 1
ATOM 2229 N N . ASP A 1 291 ? 21.446 15.138 -15.249 1.00 35.72 291 ASP A N 1
ATOM 2230 C CA . ASP A 1 291 ? 21.650 16.015 -14.065 1.00 35.72 291 ASP A CA 1
ATOM 2231 C C . ASP A 1 291 ? 20.501 16.987 -13.819 1.00 35.72 291 ASP A C 1
ATOM 2233 O O . ASP A 1 291 ? 19.959 17.570 -14.750 1.00 35.72 291 ASP A O 1
ATOM 2237 N N . GLY A 1 292 ? 20.139 17.141 -12.542 1.00 33.09 292 GLY A N 1
ATOM 2238 C CA . GLY A 1 292 ? 19.104 18.060 -12.081 1.00 33.09 292 GLY A CA 1
ATOM 2239 C C . GLY A 1 292 ? 18.632 17.704 -10.674 1.00 33.09 292 GLY A C 1
ATOM 2240 O O . GLY A 1 292 ? 17.724 16.894 -10.513 1.00 33.09 292 GLY A O 1
ATOM 2241 N N . GLY A 1 293 ? 19.282 18.269 -9.655 1.00 29.38 293 GLY A N 1
ATOM 2242 C CA . GLY A 1 293 ? 18.875 18.149 -8.254 1.00 29.38 293 GLY A CA 1
ATOM 2243 C C . GLY A 1 293 ? 18.160 19.406 -7.762 1.00 29.38 293 GLY A C 1
ATOM 2244 O O . GLY A 1 293 ? 18.537 20.508 -8.156 1.00 29.38 293 GLY A O 1
ATOM 2245 N N . ARG A 1 294 ? 17.165 19.233 -6.882 1.00 31.50 294 ARG A N 1
ATOM 2246 C CA . ARG A 1 294 ? 16.718 20.214 -5.875 1.00 31.50 294 ARG A CA 1
ATOM 2247 C C . ARG A 1 294 ? 15.867 19.530 -4.798 1.00 31.50 294 ARG A C 1
ATOM 2249 O O . ARG A 1 294 ? 15.111 18.609 -5.090 1.00 31.50 294 ARG A O 1
ATOM 2256 N N . GLU A 1 295 ? 16.035 19.984 -3.559 1.00 31.77 295 GLU A N 1
ATOM 2257 C CA . GLU A 1 295 ? 15.274 19.591 -2.366 1.00 31.77 295 GLU A CA 1
ATOM 2258 C C . GLU A 1 295 ? 13.921 20.322 -2.308 1.00 31.77 295 GLU A C 1
ATOM 2260 O O . GLU A 1 295 ? 13.843 21.519 -2.594 1.00 31.77 295 GLU A O 1
ATOM 2265 N N . GLU A 1 296 ? 12.844 19.614 -1.944 1.00 35.28 296 GLU A N 1
ATOM 2266 C CA . GLU A 1 296 ? 11.466 20.116 -2.031 1.00 35.28 296 GLU A CA 1
ATOM 2267 C C . GLU A 1 296 ? 10.596 19.734 -0.822 1.00 35.28 296 GLU A C 1
ATOM 2269 O O . GLU A 1 296 ? 10.642 18.616 -0.309 1.00 35.28 296 GLU A O 1
ATOM 2274 N N . ALA A 1 297 ? 9.732 20.667 -0.408 1.00 35.31 297 ALA A N 1
ATOM 2275 C CA . ALA A 1 297 ? 8.727 20.470 0.635 1.00 35.31 297 ALA A CA 1
ATOM 2276 C C . ALA A 1 297 ? 7.599 19.510 0.196 1.00 35.31 297 ALA A C 1
ATOM 2278 O O . ALA A 1 297 ? 7.127 19.553 -0.944 1.00 35.31 297 ALA A O 1
ATOM 2279 N N . SER A 1 298 ? 7.136 18.671 1.129 1.00 41.53 298 SER A N 1
ATOM 2280 C CA . SER A 1 298 ? 6.172 17.586 0.887 1.00 41.53 298 SER A CA 1
ATOM 2281 C C . SER A 1 298 ? 4.788 17.881 1.480 1.00 41.53 298 SER A C 1
ATOM 2283 O O . SER A 1 298 ? 4.680 18.394 2.590 1.00 41.53 298 SER A O 1
ATOM 2285 N N . PHE A 1 299 ? 3.730 17.506 0.762 1.00 44.81 299 PHE A N 1
ATOM 2286 C CA . PHE A 1 299 ? 2.338 17.490 1.234 1.00 44.81 299 PHE A CA 1
ATOM 2287 C C . PHE A 1 299 ? 1.748 16.096 1.034 1.00 44.81 299 PHE A C 1
ATOM 2289 O O . PHE A 1 299 ? 2.202 15.392 0.141 1.00 44.81 299 PHE A O 1
ATOM 2296 N N . GLY A 1 300 ? 0.750 15.686 1.815 1.00 48.66 300 GLY A N 1
ATOM 2297 C CA . GLY A 1 300 ? 0.099 14.383 1.657 1.00 48.66 300 GLY A CA 1
ATOM 2298 C C . GLY A 1 300 ? -1.258 14.493 0.962 1.00 48.66 300 GLY A C 1
ATOM 2299 O O . GLY A 1 300 ? -2.000 15.450 1.186 1.00 48.66 300 GLY A O 1
ATOM 2300 N N . VAL A 1 301 ? -1.578 13.513 0.118 1.00 51.50 301 VAL A N 1
ATOM 2301 C CA . VAL A 1 301 ? -2.906 13.344 -0.485 1.00 51.50 301 VAL A CA 1
ATOM 2302 C C . VAL A 1 301 ? -3.391 11.919 -0.236 1.00 51.50 301 VAL A C 1
ATOM 2304 O O . VAL A 1 301 ? -2.652 10.961 -0.483 1.00 51.50 301 VAL A O 1
ATOM 2307 N N . GLU A 1 302 ? -4.631 11.821 0.236 1.00 55.00 302 GLU A N 1
ATOM 2308 C CA . GLU A 1 302 ? -5.438 10.606 0.353 1.00 55.00 302 GLU A CA 1
ATOM 2309 C C . GLU A 1 302 ? -6.628 10.745 -0.599 1.00 55.00 302 GLU A C 1
ATOM 2311 O O . GLU A 1 302 ? -7.309 11.775 -0.611 1.00 55.00 302 GLU A O 1
ATOM 2316 N N . VAL A 1 303 ? -6.891 9.725 -1.408 1.00 58.28 303 VAL A N 1
ATOM 2317 C CA . VAL A 1 303 ? -8.103 9.662 -2.236 1.00 58.28 303 VAL A CA 1
ATOM 2318 C C . VAL A 1 303 ? -8.761 8.318 -2.022 1.00 58.28 303 VAL A C 1
ATOM 2320 O O . VAL A 1 303 ? -8.084 7.298 -2.127 1.00 58.28 303 VAL A O 1
ATOM 2323 N N . GLU A 1 304 ? -10.065 8.335 -1.777 1.00 61.69 304 GLU A N 1
ATOM 2324 C CA . GLU A 1 304 ? -10.920 7.155 -1.784 1.00 61.69 304 GLU A CA 1
ATOM 2325 C C . GLU A 1 304 ? -11.773 7.170 -3.057 1.00 61.69 304 GLU A C 1
ATOM 2327 O O . GLU A 1 304 ? -12.620 8.049 -3.259 1.00 61.69 304 GLU A O 1
ATOM 2332 N N . ALA A 1 305 ? -11.528 6.202 -3.938 1.00 57.16 305 ALA A N 1
ATOM 2333 C CA . ALA A 1 305 ? -12.354 5.968 -5.119 1.00 57.16 305 ALA A CA 1
ATOM 2334 C C . ALA A 1 305 ? -13.261 4.753 -4.913 1.00 57.16 305 ALA A C 1
ATOM 2336 O O . ALA A 1 305 ? -12.842 3.765 -4.304 1.00 57.16 305 ALA A O 1
ATOM 2337 N N . VAL A 1 306 ? -14.479 4.833 -5.456 1.00 54.84 306 VAL A N 1
ATOM 2338 C CA . VAL A 1 306 ? -15.525 3.821 -5.276 1.00 54.84 306 VAL A CA 1
ATOM 2339 C C . VAL A 1 306 ? -15.900 3.215 -6.611 1.00 54.84 306 VAL A C 1
ATOM 2341 O O . VAL A 1 306 ? -16.322 3.905 -7.542 1.00 54.84 306 VAL A O 1
ATOM 2344 N N . ARG A 1 307 ? -15.789 1.890 -6.698 1.00 52.09 307 ARG A N 1
ATOM 2345 C CA . ARG A 1 307 ? -16.382 1.140 -7.804 1.00 52.09 307 ARG A CA 1
ATOM 2346 C C . ARG A 1 307 ? -17.802 0.737 -7.402 1.00 52.09 307 ARG A C 1
ATOM 2348 O O . ARG A 1 307 ? -17.967 -0.139 -6.559 1.00 52.09 307 ARG A O 1
ATOM 2355 N N . GLY A 1 308 ? -18.784 1.445 -7.965 1.00 44.25 308 GLY A N 1
ATOM 2356 C CA . GLY A 1 308 ? -20.212 1.108 -7.908 1.00 44.25 308 GLY A CA 1
ATOM 2357 C C . GLY A 1 308 ? -20.668 0.221 -9.054 1.00 44.25 308 GLY A C 1
ATOM 2358 O O . GLY A 1 308 ? -20.024 0.278 -10.134 1.00 44.25 308 GLY A O 1
#

Secondary structure (DSSP, 8-state):
------HHHHHHHHHHHS-EEEEEEEEEE-TTSTTTHHHHGGGGSTTEEEEEEE-----PPPHHHHHHB--TT-TTHHHHHHHHHHHHHHHHHHHHHHHHHHT---SEEEEEETTEEESSPPPGGG--TTEEEE-STTSSSSSTTS-EEE-HHHHHHHH-TTTTHHHHHHTT--SB-HHHHHHHHHHHTT-EEEE---BEEEE------SSPPTT---EEETT-SS-BTT-EEESS-EEE-THHHHHHHTTSSPP----SS----TTHHHHHHHHHHTT-S---EEE----------EEEEEEEEEE-

Radius of gyration: 20.02 Å; chains: 1; bounding box: 51×54×46 Å

Sequence (308 aa):
MARAESEANLWKRELDRSRMAVCLVGGARRPLDSNAFKFSLLKIAPRIASVRIFKPSPIPETESQFRVLTASNSPNGIQGLLQYFHLVEGCLTMINSYQNQNNFTYDWIVRTRVDGYWSDPLGPENFISGQYLVPPGSSYGGLNDRLGVGDLNTSTAALSRLSLIPILDAAGFQQLNSESAFKAQLTTQGVRHVTRPIPFCVVTDRRYNFPPAEYGVPVAAMSSSGPLSGAKCRPCPAACSGPCVAKVMGGLEPRVELDRLGQRNPRALRRSRRVGRGLGETVRSGCRRGDGGREEASFGVEVEAVRG

InterPro domains:
  IPR056698 Domain of unknown function DUF7796 [PF25072] (31-253)